Protein AF-A0A5N6PH35-F1 (afdb_monomer_lite)

Sequence (327 aa):
MITGDPKPGRALLGCGNAVRGTIECMFQWVRYYEDGTSEYIEGATNPEYVVTADDVDKYIALECIPMNNQGRQGKVVRVFANDQRKITVASNKNYFKFQDLINDDYQQPPPISDADDSYDLEDGLRIEGLMITGDPKPGRALLGCGYAARGTSTCMFQWVRHYEDDTSAYIEGATNREYIVTADDVDKIIALECVPVDNKGRQGEIMRIFANEQKKITCDPEMQQEIDNYMLAGQKSFSASLLMGTSNEPIIFYLGQYKYQILINSGKKLYIFEKYSSDLLIKIPQGLTTKIVLTRPRGSSLAVDFHDVRHWMKKGRQKHETTCASM

Radius of gyration: 21.74 Å; chains: 1; bounding box: 47×47×71 Å

Structure (mmCIF, N/CA/C/O backbone):
data_AF-A0A5N6PH35-F1
#
_entry.id   AF-A0A5N6PH35-F1
#
loop_
_atom_site.group_PDB
_atom_site.id
_atom_site.type_symbol
_atom_site.label_atom_id
_atom_site.label_alt_id
_atom_site.label_comp_id
_atom_site.label_asym_id
_atom_site.label_entity_id
_atom_site.label_seq_id
_atom_site.pdbx_PDB_ins_code
_atom_site.Cartn_x
_atom_site.Cartn_y
_atom_site.Cartn_z
_atom_site.occupancy
_atom_site.B_iso_or_equiv
_atom_site.auth_seq_id
_atom_site.auth_comp_id
_atom_site.auth_asym_id
_atom_site.auth_atom_id
_atom_site.pdbx_PDB_model_num
ATOM 1 N N . MET A 1 1 ? 22.470 8.995 3.594 1.00 80.00 1 MET A N 1
ATOM 2 C CA . MET A 1 1 ? 22.540 9.911 2.439 1.00 80.00 1 MET A CA 1
ATOM 3 C C . MET A 1 1 ? 21.613 9.365 1.366 1.00 80.00 1 MET A C 1
ATOM 5 O O . MET A 1 1 ? 21.328 8.175 1.401 1.00 80.00 1 MET A O 1
ATOM 9 N N . ILE A 1 2 ? 21.104 10.209 0.474 1.00 86.88 2 ILE A N 1
ATOM 10 C CA . ILE A 1 2 ? 20.392 9.756 -0.724 1.00 86.88 2 ILE A CA 1
ATOM 11 C C . ILE A 1 2 ? 21.307 10.014 -1.917 1.00 86.88 2 ILE A C 1
ATOM 13 O O . ILE A 1 2 ? 21.910 11.079 -2.012 1.00 86.88 2 ILE A O 1
ATOM 17 N N . THR A 1 3 ? 21.428 9.024 -2.790 1.00 81.69 3 THR A N 1
ATOM 18 C CA . THR A 1 3 ? 22.209 9.073 -4.032 1.00 81.69 3 THR A CA 1
ATOM 19 C C . THR A 1 3 ? 21.299 8.759 -5.214 1.00 81.69 3 THR A C 1
ATOM 21 O O . THR A 1 3 ? 20.276 8.116 -5.021 1.00 81.69 3 THR A O 1
ATOM 24 N N . GLY A 1 4 ? 21.646 9.203 -6.419 1.00 79.50 4 GLY A N 1
ATOM 25 C CA . GLY A 1 4 ? 20.827 9.001 -7.620 1.00 79.50 4 GLY A CA 1
ATOM 26 C C . GLY A 1 4 ? 20.517 10.312 -8.337 1.00 79.50 4 GLY A C 1
ATOM 27 O O . GLY A 1 4 ? 20.838 11.390 -7.837 1.00 79.50 4 GLY A O 1
ATOM 28 N N . ASP A 1 5 ? 19.927 10.212 -9.526 1.00 78.31 5 ASP A N 1
ATOM 29 C CA . ASP A 1 5 ? 19.498 11.374 -10.314 1.00 78.31 5 ASP A CA 1
ATOM 30 C C . ASP A 1 5 ? 18.082 11.769 -9.855 1.00 78.31 5 ASP A C 1
ATOM 32 O O . ASP A 1 5 ? 17.161 10.978 -10.037 1.00 78.31 5 ASP A O 1
ATOM 36 N N . PRO A 1 6 ? 17.870 12.941 -9.227 1.00 84.31 6 PRO A N 1
ATOM 37 C CA . PRO A 1 6 ? 16.580 13.332 -8.660 1.00 84.31 6 PRO A CA 1
ATOM 38 C C . PRO A 1 6 ? 15.630 13.868 -9.735 1.00 84.31 6 PRO A C 1
ATOM 40 O O . PRO A 1 6 ? 15.207 15.024 -9.711 1.00 84.31 6 PRO A O 1
ATOM 43 N N . LYS A 1 7 ? 15.313 13.012 -10.704 1.00 77.19 7 LYS A N 1
ATOM 44 C CA . LYS A 1 7 ? 14.406 13.290 -11.817 1.00 77.19 7 LYS A CA 1
ATOM 45 C C . LYS A 1 7 ? 13.381 12.170 -11.932 1.00 77.19 7 LYS A C 1
ATOM 47 O O . LYS A 1 7 ? 13.743 11.032 -11.640 1.00 77.19 7 LYS A O 1
ATOM 52 N N . PRO A 1 8 ? 12.153 12.455 -12.401 1.00 72.44 8 PRO A N 1
ATOM 53 C CA . PRO A 1 8 ? 11.170 11.416 -12.695 1.00 72.44 8 PRO A CA 1
ATOM 54 C C . PRO A 1 8 ? 11.778 10.271 -13.519 1.00 72.44 8 PRO A C 1
ATOM 56 O O . PRO A 1 8 ? 12.669 10.507 -14.327 1.00 72.44 8 PRO A O 1
ATOM 59 N N . GLY A 1 9 ? 11.353 9.032 -13.284 1.00 58.94 9 GLY A N 1
ATOM 60 C CA . GLY A 1 9 ? 11.857 7.823 -13.942 1.00 58.94 9 GLY A CA 1
ATOM 61 C C . GLY A 1 9 ? 13.263 7.376 -13.520 1.00 58.94 9 GLY A C 1
ATOM 62 O O . GLY A 1 9 ? 13.762 6.376 -14.033 1.00 58.94 9 GLY A O 1
ATOM 63 N N . ARG A 1 10 ? 13.932 8.087 -12.606 1.00 70.88 10 ARG A N 1
ATOM 64 C CA . ARG A 1 10 ? 15.252 7.709 -12.090 1.00 70.88 10 ARG A CA 1
ATOM 65 C C . ARG A 1 10 ? 15.157 7.188 -10.665 1.00 70.88 10 ARG A C 1
ATOM 67 O O . ARG A 1 10 ? 14.379 7.687 -9.854 1.00 70.88 10 ARG A O 1
ATOM 74 N N . ALA A 1 11 ? 15.984 6.190 -10.372 1.00 76.56 11 ALA A N 1
ATOM 75 C CA . ALA A 1 11 ? 16.102 5.628 -9.042 1.00 76.56 11 ALA A CA 1
ATOM 76 C C . ALA A 1 11 ? 16.926 6.544 -8.127 1.00 76.56 11 ALA A C 1
ATOM 78 O O . ALA A 1 11 ? 18.030 6.987 -8.463 1.00 76.56 11 ALA A O 1
ATOM 79 N N . LEU A 1 12 ? 16.379 6.787 -6.946 1.00 83.00 12 LEU A N 1
ATOM 80 C CA . LEU A 1 12 ? 17.064 7.302 -5.780 1.00 83.00 12 LEU A CA 1
ATOM 81 C C . LEU A 1 12 ? 17.334 6.143 -4.830 1.00 83.00 12 LEU A C 1
ATOM 83 O O . LEU A 1 12 ? 16.452 5.343 -4.541 1.00 83.00 12 LEU A O 1
ATOM 87 N N . LEU A 1 13 ? 18.548 6.090 -4.301 1.00 82.12 13 LEU A N 1
ATOM 88 C CA . LEU A 1 13 ? 18.986 5.090 -3.347 1.00 82.12 13 LEU A CA 1
ATOM 89 C C . LEU A 1 13 ? 19.353 5.756 -2.023 1.00 82.12 13 LEU A C 1
ATOM 91 O O . LEU A 1 13 ? 20.296 6.548 -1.934 1.00 82.12 13 LEU A O 1
ATOM 95 N N . GLY A 1 14 ? 18.621 5.391 -0.981 1.00 79.75 14 GLY A N 1
ATOM 96 C CA . GLY A 1 14 ? 18.956 5.625 0.408 1.00 79.75 14 GLY A CA 1
ATOM 97 C C . GLY A 1 14 ? 20.091 4.719 0.855 1.00 79.75 14 GLY A C 1
ATOM 98 O O . GLY A 1 14 ? 19.924 3.511 0.995 1.00 79.75 14 GLY A O 1
ATOM 99 N N . CYS A 1 15 ? 21.247 5.308 1.136 1.00 66.44 15 CYS A N 1
ATOM 100 C CA . CYS A 1 15 ? 22.430 4.597 1.603 1.00 66.44 15 CYS A CA 1
ATOM 101 C C . CYS A 1 15 ? 22.854 5.087 2.997 1.00 66.44 15 CYS A C 1
ATOM 103 O O . CYS A 1 15 ? 22.800 6.280 3.326 1.00 66.44 15 CYS A O 1
ATOM 105 N N . GLY A 1 16 ? 23.274 4.161 3.858 1.00 64.44 16 GLY A N 1
ATOM 106 C CA . GLY A 1 16 ? 23.705 4.469 5.219 1.00 64.44 16 GLY A CA 1
ATOM 107 C C . GLY A 1 16 ? 24.368 3.279 5.902 1.00 64.44 16 GLY A C 1
ATOM 108 O O . GLY A 1 16 ? 24.068 2.132 5.590 1.00 64.44 16 GLY A O 1
ATOM 109 N N . ASN A 1 17 ? 25.270 3.566 6.840 1.00 61.12 17 ASN A N 1
ATOM 110 C CA . ASN A 1 17 ? 25.962 2.544 7.620 1.00 61.12 17 ASN A CA 1
ATOM 111 C C . ASN A 1 17 ? 25.234 2.307 8.944 1.00 61.12 17 ASN A C 1
ATOM 113 O O . ASN A 1 17 ? 24.884 3.260 9.647 1.00 61.12 17 ASN A O 1
ATOM 117 N N . ALA A 1 18 ? 25.052 1.037 9.304 1.00 57.31 18 ALA A N 1
ATOM 118 C CA . ALA A 1 18 ? 24.544 0.662 10.613 1.00 57.31 18 ALA A CA 1
ATOM 119 C C . ALA A 1 18 ? 25.506 1.146 11.710 1.00 57.31 18 ALA A C 1
ATOM 121 O O . ALA A 1 18 ? 26.709 0.890 11.672 1.00 57.31 18 ALA A O 1
ATOM 122 N N . VAL A 1 19 ? 24.972 1.849 12.705 1.00 60.81 19 VAL A N 1
ATOM 123 C CA . VAL A 1 19 ? 25.731 2.358 13.853 1.00 60.81 19 VAL A CA 1
ATOM 124 C C . VAL A 1 19 ? 25.038 1.966 15.155 1.00 60.81 19 VAL A C 1
ATOM 126 O O . VAL A 1 19 ? 23.817 1.821 15.203 1.00 60.81 19 VAL A O 1
ATOM 129 N N . ARG A 1 20 ? 25.821 1.800 16.232 1.00 60.38 20 ARG A N 1
ATOM 130 C CA . ARG A 1 20 ? 25.331 1.602 17.614 1.00 60.38 20 ARG A CA 1
ATOM 131 C C . ARG A 1 20 ? 24.363 0.418 17.803 1.00 60.38 20 ARG A C 1
ATOM 133 O O . ARG A 1 20 ? 23.364 0.543 18.502 1.00 60.38 20 ARG A O 1
ATOM 140 N N . GLY A 1 21 ? 24.661 -0.733 17.196 1.00 51.88 21 GLY A N 1
ATOM 141 C CA . GLY A 1 21 ? 23.857 -1.953 17.367 1.00 51.88 21 GLY A CA 1
ATOM 142 C C . GLY A 1 21 ? 22.554 -1.983 16.561 1.00 51.88 21 GLY A C 1
ATOM 143 O O . GLY A 1 21 ? 21.695 -2.821 16.830 1.00 51.88 21 GLY A O 1
ATOM 144 N N . THR A 1 22 ? 22.408 -1.085 15.581 1.00 54.22 22 THR A N 1
ATOM 145 C CA . THR A 1 22 ? 21.373 -1.190 14.544 1.00 54.22 22 THR A CA 1
ATOM 146 C C . THR A 1 22 ? 21.636 -2.446 13.719 1.00 54.22 22 THR A C 1
ATOM 148 O O . THR A 1 22 ? 22.739 -2.604 13.200 1.00 54.22 22 THR A O 1
ATOM 151 N N . ILE A 1 23 ? 20.649 -3.333 13.608 1.00 52.28 23 ILE A N 1
ATOM 152 C CA . ILE A 1 23 ? 20.745 -4.550 12.784 1.00 52.28 23 ILE A CA 1
ATOM 153 C C . ILE A 1 23 ? 19.905 -4.456 11.510 1.00 52.28 23 ILE A C 1
ATOM 155 O O . ILE A 1 23 ? 20.151 -5.189 10.559 1.00 52.28 23 ILE A O 1
ATOM 159 N N . GLU A 1 24 ? 18.929 -3.549 11.490 1.00 60.75 24 GLU A N 1
ATOM 160 C CA . GLU A 1 24 ? 17.989 -3.376 10.392 1.00 60.75 24 GLU A CA 1
ATOM 161 C C . GLU A 1 24 ? 17.460 -1.938 10.372 1.00 60.75 24 GLU A C 1
ATOM 163 O O . GLU A 1 24 ? 17.375 -1.287 11.415 1.00 60.75 24 GLU A O 1
ATOM 168 N N . CYS A 1 25 ? 17.100 -1.446 9.188 1.00 61.19 25 CYS A N 1
ATOM 169 C CA . CYS A 1 25 ? 16.448 -0.157 9.000 1.00 61.19 25 CYS A CA 1
ATOM 170 C C . CYS A 1 25 ? 15.163 -0.353 8.198 1.00 61.19 25 CYS A C 1
ATOM 172 O O . CYS A 1 25 ? 15.183 -1.012 7.158 1.00 61.19 25 CYS A O 1
ATOM 174 N N . MET A 1 26 ? 14.069 0.246 8.665 1.00 64.88 26 MET A N 1
ATOM 175 C CA . MET A 1 26 ? 12.873 0.437 7.844 1.00 64.88 26 MET A CA 1
ATOM 176 C C . MET A 1 26 ? 13.017 1.731 7.057 1.00 64.88 26 MET A C 1
ATOM 178 O O . MET A 1 26 ? 13.525 2.718 7.595 1.00 64.88 26 MET A O 1
ATOM 182 N N . PHE A 1 27 ? 12.552 1.724 5.816 1.00 75.56 27 PHE A N 1
ATOM 183 C CA . PHE A 1 27 ? 12.592 2.871 4.925 1.00 75.56 27 PHE A CA 1
ATOM 184 C C . PHE A 1 27 ? 11.172 3.253 4.535 1.00 75.56 27 PHE A C 1
ATOM 186 O O . PHE A 1 27 ? 10.318 2.386 4.382 1.00 75.56 27 PHE A O 1
ATOM 193 N N . GLN A 1 28 ? 10.926 4.548 4.391 1.00 83.88 28 GLN A N 1
ATOM 194 C CA . GLN A 1 28 ? 9.683 5.076 3.853 1.00 83.88 28 GLN A CA 1
ATOM 195 C C . GLN A 1 28 ? 9.974 6.385 3.121 1.00 83.88 28 GLN A C 1
ATOM 197 O O . GLN A 1 28 ? 10.549 7.310 3.702 1.00 83.88 28 GLN A O 1
ATOM 202 N N . TRP A 1 29 ? 9.560 6.480 1.860 1.00 84.44 29 TRP A N 1
ATOM 203 C CA . TRP A 1 29 ? 9.671 7.711 1.082 1.00 84.44 29 TRP A CA 1
ATOM 204 C C . TRP A 1 29 ? 8.467 8.624 1.310 1.00 84.44 29 TRP A C 1
ATOM 206 O O . TRP A 1 29 ? 7.333 8.173 1.488 1.00 84.44 29 TRP A O 1
ATOM 216 N N . VAL A 1 30 ? 8.722 9.927 1.364 1.00 84.75 30 VAL A N 1
ATOM 217 C CA . VAL A 1 30 ? 7.750 10.938 1.785 1.00 84.75 30 VAL A CA 1
ATOM 218 C C . VAL A 1 30 ? 7.833 12.144 0.860 1.00 84.75 30 VAL A C 1
ATOM 220 O O . VAL A 1 30 ? 8.925 12.660 0.600 1.00 84.75 30 VAL A O 1
ATOM 223 N N . ARG A 1 31 ? 6.671 12.621 0.417 1.00 90.69 31 ARG A N 1
ATOM 224 C CA . ARG A 1 31 ? 6.503 13.908 -0.256 1.00 90.69 31 ARG A CA 1
ATOM 225 C C . ARG A 1 31 ? 6.282 14.997 0.771 1.00 90.69 31 ARG A C 1
ATOM 227 O O . ARG A 1 31 ? 5.476 14.842 1.683 1.00 90.69 31 ARG A O 1
ATOM 234 N N . TYR A 1 32 ? 6.958 16.115 0.584 1.00 86.19 32 TYR A N 1
ATOM 235 C CA . TYR A 1 32 ? 6.729 17.339 1.332 1.00 86.19 32 TYR A CA 1
ATOM 236 C C . TYR A 1 32 ? 6.268 18.433 0.380 1.00 86.19 32 TYR A C 1
ATOM 238 O O . TYR A 1 32 ? 6.836 18.625 -0.702 1.00 86.19 32 TYR A O 1
ATOM 246 N N . TYR A 1 33 ? 5.242 19.145 0.824 1.00 86.12 33 TYR A N 1
ATOM 247 C CA . TYR A 1 33 ? 4.607 20.241 0.114 1.00 86.12 33 TYR A CA 1
ATOM 248 C C . TYR A 1 33 ? 5.143 21.583 0.630 1.00 86.12 33 TYR A C 1
ATOM 250 O O . TYR A 1 33 ? 5.717 21.669 1.719 1.00 86.12 33 TYR A O 1
ATOM 258 N N . GLU A 1 34 ? 4.976 22.651 -0.153 1.00 83.00 34 GLU A N 1
ATOM 259 C CA . GLU A 1 34 ? 5.432 23.994 0.247 1.00 83.00 34 GLU A CA 1
ATOM 260 C C . GLU A 1 34 ? 4.722 24.535 1.490 1.00 83.00 34 GLU A C 1
ATOM 262 O O . GLU A 1 34 ? 5.306 25.321 2.232 1.00 83.00 34 GLU A O 1
ATOM 267 N N . ASP A 1 35 ? 3.489 24.098 1.742 1.00 82.38 35 ASP A N 1
ATOM 268 C CA . ASP A 1 35 ? 2.706 24.482 2.920 1.00 82.38 35 ASP A CA 1
ATOM 269 C C . ASP A 1 35 ? 3.181 23.798 4.220 1.00 82.38 35 ASP A C 1
ATOM 271 O O . ASP A 1 35 ? 2.626 24.037 5.294 1.00 82.38 35 ASP A O 1
ATOM 275 N N . GLY A 1 36 ? 4.221 22.961 4.138 1.00 77.00 36 GLY A N 1
ATOM 276 C CA . GLY A 1 36 ? 4.794 22.224 5.260 1.00 77.00 36 GLY A CA 1
ATOM 277 C C . GLY A 1 36 ? 4.071 20.916 5.585 1.00 77.00 36 GLY A C 1
ATOM 278 O O . GLY A 1 36 ? 4.493 20.215 6.509 1.00 77.00 36 GLY A O 1
ATOM 279 N N . THR A 1 37 ? 3.019 20.561 4.844 1.00 79.12 37 THR A N 1
ATOM 280 C CA . THR A 1 37 ? 2.387 19.245 4.953 1.00 79.12 37 THR A CA 1
ATOM 281 C C . THR A 1 37 ? 3.247 18.164 4.298 1.00 79.12 37 THR A C 1
ATOM 283 O O . THR A 1 37 ? 4.160 18.433 3.508 1.00 79.12 37 THR A O 1
ATOM 286 N N . SER A 1 38 ? 2.983 16.911 4.663 1.00 81.94 38 SER A N 1
ATOM 287 C CA . SER A 1 38 ? 3.702 15.758 4.134 1.00 81.94 38 SER A CA 1
ATOM 288 C C . SER A 1 38 ? 2.767 14.597 3.856 1.00 81.94 38 SER A C 1
ATOM 290 O O . SER A 1 38 ? 1.818 14.368 4.607 1.00 81.94 38 SER A O 1
ATOM 292 N N . GLU A 1 39 ? 3.095 13.816 2.838 1.00 81.25 39 GLU A N 1
ATOM 293 C CA . GLU A 1 39 ? 2.384 12.603 2.472 1.00 81.25 39 GLU A CA 1
ATOM 294 C C . GLU A 1 39 ? 3.353 11.434 2.317 1.00 81.25 39 GLU A C 1
ATOM 296 O O . GLU A 1 39 ? 4.364 11.522 1.617 1.00 81.25 39 GLU A O 1
ATOM 301 N N . TYR A 1 40 ? 3.035 10.328 2.986 1.00 78.94 40 TYR A N 1
ATOM 302 C CA . TYR A 1 40 ? 3.727 9.064 2.782 1.00 78.94 40 TYR A CA 1
ATOM 303 C C . TYR A 1 40 ? 3.382 8.521 1.402 1.00 78.94 40 TYR A C 1
ATOM 305 O O . TYR A 1 40 ? 2.205 8.369 1.081 1.00 78.94 40 TYR A O 1
ATOM 313 N N . ILE A 1 41 ? 4.411 8.229 0.612 1.00 77.00 41 ILE A N 1
ATOM 314 C CA . ILE A 1 41 ? 4.237 7.615 -0.698 1.00 77.00 41 ILE A CA 1
ATOM 315 C C . ILE A 1 41 ? 3.889 6.146 -0.448 1.00 77.00 41 ILE A C 1
ATOM 317 O O . ILE A 1 41 ? 4.698 5.403 0.119 1.00 77.00 41 ILE A O 1
ATOM 321 N N . GLU A 1 42 ? 2.667 5.744 -0.799 1.00 62.72 42 GLU A N 1
ATOM 322 C CA . GLU A 1 42 ? 2.235 4.343 -0.728 1.00 62.72 42 GLU A CA 1
ATOM 323 C C . GLU A 1 42 ? 3.243 3.472 -1.505 1.00 62.72 42 GLU A C 1
ATOM 325 O O . GLU A 1 42 ? 3.920 3.960 -2.400 1.00 62.72 42 GLU A O 1
ATOM 330 N N . GLY A 1 43 ? 3.487 2.222 -1.119 1.00 62.03 43 GLY A N 1
ATOM 331 C CA . GLY A 1 43 ? 4.421 1.375 -1.884 1.00 62.03 43 GLY A CA 1
ATOM 332 C C . GLY A 1 43 ? 5.934 1.598 -1.665 1.00 62.03 43 GLY A C 1
ATOM 333 O O . GLY A 1 43 ? 6.727 0.662 -1.811 1.00 62.03 43 GLY A O 1
ATOM 334 N N . ALA A 1 44 ? 6.353 2.800 -1.268 1.00 74.94 44 ALA A N 1
ATOM 335 C CA . ALA A 1 44 ? 7.753 3.209 -1.311 1.00 74.94 44 ALA A CA 1
ATOM 336 C C . ALA A 1 44 ? 8.510 2.948 0.007 1.00 74.94 44 ALA A C 1
ATOM 338 O O . ALA A 1 44 ? 8.894 3.876 0.724 1.00 74.94 44 ALA A O 1
ATOM 339 N N . THR A 1 45 ? 8.748 1.673 0.323 1.00 69.56 45 THR A N 1
ATOM 340 C CA . THR A 1 45 ? 9.357 1.226 1.601 1.00 69.56 45 THR A CA 1
ATOM 341 C C . THR A 1 45 ? 10.739 0.586 1.479 1.00 69.56 45 THR A C 1
ATOM 343 O O . THR A 1 45 ? 11.315 0.081 2.448 1.00 69.56 45 THR A O 1
ATOM 346 N N . ASN A 1 46 ? 11.306 0.611 0.279 1.00 69.00 46 ASN A N 1
ATOM 347 C CA . ASN A 1 46 ? 12.638 0.099 0.000 1.00 69.00 46 ASN A CA 1
ATOM 348 C C . ASN A 1 46 ? 13.671 1.242 0.095 1.00 69.00 46 ASN A C 1
ATOM 350 O O . ASN A 1 46 ? 13.318 2.407 -0.123 1.00 69.00 46 ASN A O 1
ATOM 354 N N . PRO A 1 47 ? 14.951 0.963 0.417 1.00 71.94 47 PRO A N 1
ATOM 355 C CA . PRO A 1 47 ? 16.006 1.963 0.264 1.00 71.94 47 PRO A CA 1
ATOM 356 C C . PRO A 1 47 ? 16.067 2.547 -1.153 1.00 71.94 47 PRO A C 1
ATOM 358 O O . PRO A 1 47 ? 16.513 3.678 -1.296 1.00 71.94 47 PRO A O 1
ATOM 361 N N . GLU A 1 48 ? 15.617 1.826 -2.180 1.00 76.25 48 GLU A N 1
ATOM 362 C CA . GLU A 1 48 ? 15.475 2.343 -3.541 1.00 76.25 48 GLU A CA 1
ATOM 363 C C . GLU A 1 48 ? 14.054 2.861 -3.826 1.00 76.25 48 GLU A C 1
ATOM 365 O O . GLU A 1 48 ? 13.065 2.219 -3.474 1.00 76.25 48 GLU A O 1
ATOM 370 N N . TYR A 1 49 ? 13.953 4.009 -4.495 1.00 79.12 49 TYR A N 1
ATOM 371 C CA . TYR A 1 49 ? 12.699 4.600 -4.958 1.00 79.12 49 TYR A CA 1
ATOM 372 C C . TYR A 1 49 ? 12.866 5.243 -6.321 1.00 79.12 49 TYR A C 1
ATOM 374 O O . TYR A 1 49 ? 13.764 6.056 -6.525 1.00 79.12 49 TYR A O 1
ATOM 382 N N . VAL A 1 50 ? 11.974 4.916 -7.248 1.00 76.56 50 VAL A N 1
ATOM 383 C CA . VAL A 1 50 ? 11.927 5.570 -8.554 1.00 76.56 50 VAL A CA 1
ATOM 384 C C . VAL A 1 50 ? 11.065 6.819 -8.438 1.00 76.56 50 VAL A C 1
ATOM 386 O O . VAL A 1 50 ? 9.882 6.726 -8.124 1.00 76.56 50 VAL A O 1
ATOM 389 N N . VAL A 1 51 ? 11.656 7.984 -8.706 1.00 78.12 51 VAL A N 1
ATOM 390 C CA . VAL A 1 51 ? 10.928 9.258 -8.700 1.00 78.12 51 VAL A CA 1
ATOM 391 C C . VAL A 1 51 ? 9.816 9.200 -9.745 1.00 78.12 51 VAL A C 1
ATOM 393 O O . VAL A 1 51 ? 10.041 8.837 -10.897 1.00 78.12 51 VAL A O 1
ATOM 396 N N . THR A 1 52 ? 8.611 9.577 -9.357 1.00 74.81 52 THR A N 1
ATOM 397 C CA . THR A 1 52 ? 7.413 9.579 -10.196 1.00 74.81 52 THR A CA 1
ATOM 398 C C . THR A 1 52 ? 7.118 10.985 -10.710 1.00 74.81 52 THR A C 1
ATOM 400 O O . THR A 1 52 ? 7.624 11.982 -10.195 1.00 74.81 52 THR A O 1
ATOM 403 N N . ALA A 1 53 ? 6.270 11.106 -11.729 1.00 70.38 53 ALA A N 1
ATOM 404 C CA . ALA A 1 53 ? 5.810 12.425 -12.165 1.00 70.38 53 ALA A CA 1
ATOM 405 C C . ALA A 1 53 ? 4.912 13.110 -11.117 1.00 70.38 53 ALA A C 1
ATOM 407 O O . ALA A 1 53 ? 4.863 14.337 -11.069 1.00 70.38 53 ALA A O 1
ATOM 408 N N . ASP A 1 54 ? 4.290 12.346 -10.215 1.00 79.12 54 ASP A N 1
ATOM 409 C CA . ASP A 1 54 ? 3.561 12.912 -9.078 1.00 79.12 54 ASP A CA 1
ATOM 410 C C . ASP A 1 54 ? 4.505 13.510 -8.023 1.00 79.12 54 ASP A C 1
ATOM 412 O O . ASP A 1 54 ? 4.047 14.217 -7.132 1.00 79.12 54 ASP A O 1
ATOM 416 N N . ASP A 1 55 ? 5.823 13.322 -8.139 1.00 86.69 55 ASP A N 1
ATOM 417 C CA . ASP A 1 55 ? 6.823 13.967 -7.279 1.00 86.69 55 ASP A CA 1
ATOM 418 C C . ASP A 1 55 ? 7.260 15.346 -7.782 1.00 86.69 55 ASP A C 1
ATOM 420 O O . ASP A 1 55 ? 7.949 16.072 -7.062 1.00 86.69 55 ASP A O 1
ATOM 424 N N . VAL A 1 56 ? 6.867 15.729 -9.002 1.00 85.31 56 VAL A N 1
ATOM 425 C CA . VAL A 1 56 ? 7.207 17.039 -9.569 1.00 85.31 56 VAL A CA 1
ATOM 426 C C . VAL A 1 56 ? 6.650 18.151 -8.679 1.00 85.31 56 VAL A C 1
ATOM 428 O O . VAL A 1 56 ? 5.550 18.049 -8.123 1.00 85.31 56 VAL A O 1
ATOM 431 N N . ASP A 1 57 ? 7.466 19.192 -8.507 1.00 86.25 57 ASP A N 1
ATOM 432 C CA . ASP A 1 57 ? 7.236 20.338 -7.623 1.00 86.25 57 ASP A CA 1
ATOM 433 C C . ASP A 1 57 ? 7.157 20.016 -6.122 1.00 86.25 57 ASP A C 1
ATOM 435 O O . ASP A 1 57 ? 6.856 20.900 -5.313 1.00 86.25 57 ASP A O 1
ATOM 439 N N . LYS A 1 58 ? 7.503 18.787 -5.723 1.00 90.50 58 LYS A N 1
ATOM 440 C CA . LYS A 1 58 ? 7.543 18.349 -4.323 1.00 90.50 58 LYS A CA 1
ATOM 441 C C . LYS A 1 58 ? 8.976 18.126 -3.865 1.00 90.50 58 LYS A C 1
ATOM 443 O O . LYS A 1 58 ? 9.880 17.862 -4.662 1.00 90.50 58 LYS A O 1
ATOM 448 N N . TYR A 1 59 ? 9.188 18.229 -2.558 1.00 92.94 59 TYR A N 1
ATOM 449 C CA . TYR A 1 59 ? 10.431 17.781 -1.938 1.00 92.94 59 TYR A CA 1
ATOM 450 C C . TYR A 1 59 ? 10.284 16.308 -1.577 1.00 92.94 59 TYR A C 1
ATOM 452 O O . TYR A 1 59 ? 9.288 15.913 -0.973 1.00 92.94 59 TYR A O 1
ATOM 460 N N . ILE A 1 60 ? 11.287 15.506 -1.916 1.00 94.25 60 ILE A N 1
ATOM 461 C CA . ILE A 1 60 ? 11.294 14.076 -1.615 1.00 94.25 60 ILE A CA 1
ATOM 462 C C . ILE A 1 60 ? 12.270 13.808 -0.479 1.00 94.25 60 ILE A C 1
ATOM 464 O O . ILE A 1 60 ? 13.401 14.299 -0.486 1.00 94.25 60 ILE A O 1
ATOM 468 N N . ALA A 1 61 ? 11.834 13.034 0.509 1.00 92.00 61 ALA A N 1
ATOM 469 C CA . ALA A 1 61 ? 12.668 12.602 1.618 1.00 92.00 61 ALA A CA 1
ATOM 470 C C . ALA A 1 61 ? 12.520 11.106 1.873 1.00 92.00 61 ALA A C 1
ATOM 472 O O . ALA A 1 61 ? 11.465 10.524 1.644 1.00 92.00 61 ALA A O 1
ATOM 473 N N . LEU A 1 62 ? 13.577 10.516 2.415 1.00 88.50 62 LEU A N 1
ATOM 474 C CA . LEU A 1 62 ? 13.579 9.176 2.970 1.00 88.50 62 LEU A CA 1
ATOM 475 C C . LEU A 1 62 ? 13.579 9.267 4.493 1.00 88.50 62 LEU A C 1
ATOM 477 O O . LEU A 1 62 ? 14.475 9.877 5.089 1.00 88.50 62 LEU A O 1
ATOM 481 N N . GLU A 1 63 ? 12.595 8.641 5.124 1.00 85.00 63 GLU A N 1
ATOM 482 C CA . GLU A 1 63 ? 12.574 8.387 6.559 1.00 85.00 63 GLU A CA 1
ATOM 483 C C . GLU A 1 63 ? 13.115 6.985 6.833 1.00 85.00 63 GLU A C 1
ATOM 485 O O . GLU A 1 63 ? 12.618 5.989 6.314 1.00 85.00 63 GLU A O 1
ATOM 490 N N . CYS A 1 64 ? 14.170 6.921 7.640 1.00 75.81 64 CYS A N 1
ATOM 491 C CA . CYS A 1 64 ? 14.845 5.700 8.044 1.00 75.81 64 CYS A CA 1
ATOM 492 C C . CYS A 1 64 ? 14.659 5.485 9.547 1.00 75.81 64 CYS A C 1
ATOM 494 O O . CYS A 1 64 ? 15.001 6.354 10.357 1.00 75.81 64 CYS A O 1
ATOM 496 N N . ILE A 1 65 ? 14.123 4.327 9.929 1.00 71.75 65 ILE A N 1
ATOM 497 C CA . ILE A 1 65 ? 13.885 3.958 11.326 1.00 71.75 65 ILE A CA 1
ATOM 498 C C . ILE A 1 65 ? 14.818 2.794 11.681 1.00 71.75 65 ILE A C 1
ATOM 500 O O . ILE A 1 65 ? 14.554 1.661 11.268 1.00 71.75 65 ILE A O 1
ATOM 504 N N . PRO A 1 66 ? 15.914 3.044 12.422 1.00 67.25 66 PRO A N 1
ATOM 505 C CA . PRO A 1 66 ? 16.840 1.989 12.814 1.00 67.25 66 PRO A CA 1
ATOM 506 C C . PRO A 1 66 ? 16.223 1.102 13.899 1.00 67.25 66 PRO A C 1
ATOM 508 O O . PRO A 1 66 ? 15.585 1.599 14.828 1.00 67.25 66 PRO A O 1
ATOM 511 N N . MET A 1 67 ? 16.455 -0.205 13.817 1.00 59.88 67 MET A N 1
ATOM 512 C CA . MET A 1 67 ? 16.001 -1.203 14.784 1.00 59.88 67 MET A CA 1
ATOM 513 C C . MET A 1 67 ? 17.183 -1.981 15.359 1.00 59.88 67 MET A C 1
ATOM 515 O O . MET A 1 67 ? 18.134 -2.329 14.653 1.00 59.88 67 MET A O 1
ATOM 519 N N . ASN A 1 68 ? 17.125 -2.260 16.661 1.00 60.94 68 ASN A N 1
ATOM 520 C CA . ASN A 1 68 ? 18.085 -3.143 17.320 1.00 60.94 68 ASN A CA 1
ATOM 521 C C . ASN A 1 68 ? 17.614 -4.610 17.308 1.00 60.94 68 ASN A C 1
ATOM 523 O O . ASN A 1 68 ? 16.490 -4.924 16.926 1.00 60.94 68 ASN A O 1
ATOM 527 N N . ASN A 1 69 ? 18.467 -5.517 17.786 1.00 57.16 69 ASN A N 1
ATOM 528 C CA . ASN A 1 69 ? 18.186 -6.958 17.870 1.00 57.16 69 ASN A CA 1
ATOM 529 C C . ASN A 1 69 ? 17.046 -7.365 18.820 1.00 57.16 69 ASN A C 1
ATOM 531 O O . ASN A 1 69 ? 16.704 -8.540 18.892 1.00 57.16 69 ASN A O 1
ATOM 535 N N . GLN A 1 70 ? 16.462 -6.412 19.542 1.00 58.72 70 GLN A N 1
ATOM 536 C CA . GLN A 1 70 ? 15.293 -6.603 20.397 1.00 58.72 70 GLN A CA 1
ATOM 537 C C . GLN A 1 70 ? 14.034 -5.957 19.794 1.00 58.72 70 GLN A C 1
ATOM 539 O O . GLN A 1 70 ? 13.031 -5.824 20.491 1.00 58.72 70 GLN A O 1
ATOM 544 N N . GLY A 1 71 ? 14.089 -5.503 18.534 1.00 51.50 71 GLY A N 1
ATOM 545 C CA . GLY A 1 71 ? 12.976 -4.844 17.849 1.00 51.50 71 GLY A CA 1
ATOM 546 C C . GLY A 1 71 ? 12.663 -3.435 18.365 1.00 51.50 71 GLY A C 1
ATOM 547 O O . GLY A 1 71 ? 11.603 -2.893 18.064 1.00 51.50 71 GLY A O 1
ATOM 548 N N . ARG A 1 72 ? 13.553 -2.814 19.154 1.00 55.97 72 ARG A N 1
ATOM 549 C CA . ARG A 1 72 ? 13.355 -1.434 19.620 1.00 55.97 72 ARG A CA 1
ATOM 550 C C . ARG A 1 72 ? 13.742 -0.454 18.521 1.00 55.97 72 ARG A C 1
ATOM 552 O O . ARG A 1 72 ? 14.860 -0.511 18.005 1.00 55.97 72 ARG A O 1
ATOM 559 N N . GLN A 1 73 ? 12.830 0.467 18.225 1.00 62.38 73 GLN A N 1
ATOM 560 C CA . GLN A 1 73 ? 13.050 1.553 17.277 1.00 62.38 73 GLN A CA 1
ATOM 561 C C . GLN A 1 73 ? 13.956 2.624 17.891 1.00 62.38 73 GLN A C 1
ATOM 563 O O . GLN A 1 73 ? 13.753 3.073 19.021 1.00 62.38 73 GLN A O 1
ATOM 568 N N . GLY A 1 74 ? 14.967 3.034 17.135 1.00 62.03 74 GLY A N 1
ATOM 569 C CA . GLY A 1 74 ? 15.750 4.225 17.415 1.00 62.03 74 GLY A CA 1
ATOM 570 C C . GLY A 1 74 ? 15.066 5.487 16.891 1.00 62.03 74 GLY A C 1
ATOM 571 O O . GLY A 1 74 ? 13.949 5.471 16.377 1.00 62.03 74 GLY A O 1
ATOM 572 N N . LYS A 1 75 ? 15.763 6.617 17.015 1.00 72.25 75 LYS A N 1
ATOM 573 C CA . LYS A 1 75 ? 15.281 7.903 16.504 1.00 72.25 75 LYS A CA 1
ATOM 574 C C . LYS A 1 75 ? 15.166 7.857 14.977 1.00 72.25 75 LYS A C 1
ATOM 576 O O . LYS A 1 75 ? 16.128 7.471 14.315 1.00 72.25 75 LYS A O 1
ATOM 581 N N . VAL A 1 76 ? 14.030 8.309 14.442 1.00 71.75 76 VAL A N 1
ATOM 582 C CA . VAL A 1 76 ? 13.819 8.451 12.994 1.00 71.75 76 VAL A CA 1
ATOM 583 C C . VAL A 1 76 ? 14.868 9.397 12.411 1.00 71.75 76 VAL A C 1
ATOM 585 O O . VAL A 1 76 ? 15.068 10.511 12.907 1.00 71.75 76 VAL A O 1
ATOM 588 N N . VAL A 1 77 ? 15.543 8.943 11.360 1.00 79.75 77 VAL A N 1
ATOM 589 C CA . VAL A 1 77 ? 16.507 9.721 10.585 1.00 79.75 77 VAL A CA 1
ATOM 590 C C . VAL A 1 77 ? 15.847 10.103 9.270 1.00 79.75 77 VAL A C 1
ATOM 592 O O . VAL A 1 77 ? 15.506 9.234 8.476 1.00 79.75 77 VAL A O 1
ATOM 595 N N . ARG A 1 78 ? 15.683 11.403 9.029 1.00 87.19 78 ARG A N 1
ATOM 596 C CA . ARG A 1 78 ? 15.139 11.928 7.775 1.00 87.19 78 ARG A CA 1
ATOM 597 C C . ARG A 1 78 ? 16.260 12.492 6.918 1.00 87.19 78 ARG A C 1
ATOM 599 O O . ARG A 1 78 ? 17.081 13.265 7.412 1.00 87.19 78 ARG A O 1
ATOM 606 N N . VAL A 1 79 ? 16.276 12.128 5.643 1.00 88.56 79 VAL A N 1
ATOM 607 C CA . VAL A 1 79 ? 17.234 12.636 4.657 1.00 88.56 79 VAL A CA 1
ATOM 608 C C . VAL A 1 79 ? 16.455 13.131 3.448 1.00 88.56 79 VAL A C 1
ATOM 610 O O . VAL A 1 79 ? 15.622 12.399 2.929 1.00 88.56 79 VAL A O 1
ATOM 613 N N . PHE A 1 80 ? 16.708 14.359 3.004 1.00 91.38 80 PHE A N 1
ATOM 614 C CA . PHE A 1 80 ? 16.089 14.898 1.793 1.00 91.38 80 PHE A CA 1
ATOM 615 C C . PHE A 1 80 ? 16.910 14.530 0.557 1.00 91.38 80 PHE A C 1
ATOM 617 O O . PHE A 1 80 ? 18.142 14.542 0.593 1.00 91.38 80 PHE A O 1
ATOM 624 N N . ALA A 1 81 ? 16.217 14.194 -0.527 1.00 90.19 81 ALA A N 1
ATOM 625 C CA . ALA A 1 81 ? 16.804 14.056 -1.848 1.00 90.19 81 ALA A CA 1
ATOM 626 C C . ALA A 1 81 ? 17.089 15.441 -2.450 1.00 90.19 81 ALA A C 1
ATOM 628 O O . ALA A 1 81 ? 16.616 16.462 -1.942 1.00 90.19 81 ALA A O 1
ATOM 629 N N . ASN A 1 82 ? 17.844 15.462 -3.552 1.00 91.38 82 ASN A N 1
ATOM 630 C CA . ASN A 1 82 ? 18.075 16.659 -4.368 1.00 91.38 82 ASN A CA 1
ATOM 631 C C . ASN A 1 82 ? 18.566 17.886 -3.575 1.00 91.38 82 ASN A C 1
ATOM 633 O O . ASN A 1 82 ? 18.118 19.003 -3.821 1.00 91.38 82 ASN A O 1
ATOM 637 N N . ASP A 1 83 ? 19.405 17.678 -2.557 1.00 88.88 83 ASP A N 1
ATOM 638 C CA . ASP A 1 83 ? 19.878 18.742 -1.662 1.00 88.88 83 ASP A CA 1
ATOM 639 C C . ASP A 1 83 ? 18.742 19.610 -1.092 1.00 88.88 83 ASP A C 1
ATOM 641 O O . ASP A 1 83 ? 18.858 20.833 -0.991 1.00 88.88 83 ASP A O 1
ATOM 645 N N . GLN A 1 84 ? 17.617 18.968 -0.750 1.00 90.88 84 GLN A N 1
ATOM 646 C CA . GLN A 1 84 ? 16.415 19.627 -0.236 1.00 90.88 84 GLN A CA 1
ATOM 647 C C . GLN A 1 84 ? 15.810 20.638 -1.227 1.00 90.88 84 GLN A C 1
ATOM 649 O O . GLN A 1 84 ? 15.231 21.652 -0.840 1.00 90.88 84 GLN A O 1
ATOM 654 N N . ARG A 1 85 ? 15.915 20.357 -2.528 1.00 89.94 85 ARG A N 1
ATOM 655 C CA . ARG A 1 85 ? 15.234 21.093 -3.598 1.00 89.94 85 ARG A CA 1
ATOM 656 C C . ARG A 1 85 ? 14.088 20.268 -4.168 1.00 89.94 85 ARG A C 1
ATOM 658 O O . ARG A 1 85 ? 14.089 19.040 -4.094 1.00 89.94 85 ARG A O 1
ATOM 665 N N . LYS A 1 86 ? 13.116 20.955 -4.765 1.00 91.00 86 LYS A N 1
ATOM 666 C CA . LYS A 1 86 ? 12.002 20.308 -5.461 1.00 91.00 86 LYS A CA 1
ATOM 667 C C . LYS A 1 86 ? 12.501 19.460 -6.623 1.00 91.00 86 LYS A C 1
ATOM 669 O O . LYS A 1 86 ? 13.479 19.828 -7.276 1.00 91.00 86 LYS A O 1
ATOM 674 N N . ILE A 1 87 ? 11.816 18.359 -6.898 1.00 88.69 87 ILE A N 1
ATOM 675 C CA . ILE A 1 87 ? 12.017 17.610 -8.137 1.00 88.69 87 ILE A CA 1
ATOM 676 C C . ILE A 1 87 ? 11.565 18.486 -9.308 1.00 88.69 87 ILE A C 1
ATOM 678 O O . ILE A 1 87 ? 10.440 18.986 -9.322 1.00 88.69 87 ILE A O 1
ATOM 682 N N . THR A 1 88 ? 12.453 18.676 -10.283 1.00 82.69 88 THR A N 1
ATOM 683 C CA . THR A 1 88 ? 12.191 19.462 -11.491 1.00 82.69 88 THR A CA 1
ATOM 684 C C . THR A 1 88 ? 12.390 18.614 -12.738 1.00 82.69 88 THR A C 1
ATOM 686 O O . THR A 1 88 ? 13.135 17.632 -12.748 1.00 82.69 88 THR A O 1
ATOM 689 N N . VAL A 1 89 ? 11.717 19.003 -13.818 1.00 71.56 89 VAL A N 1
ATOM 690 C CA . VAL A 1 89 ? 11.871 18.372 -15.131 1.00 71.56 89 VAL A CA 1
ATOM 691 C C . VAL A 1 89 ? 12.930 19.137 -15.925 1.00 71.56 89 VAL A C 1
ATOM 693 O O . VAL A 1 89 ? 12.884 20.365 -16.011 1.00 71.56 89 VAL A O 1
ATOM 696 N N . ALA A 1 90 ? 13.895 18.430 -16.517 1.00 51.91 90 ALA A N 1
ATOM 697 C CA . ALA A 1 90 ? 14.791 19.035 -17.497 1.00 51.91 90 ALA A CA 1
ATOM 698 C C . ALA A 1 90 ? 14.020 19.218 -18.816 1.00 51.91 90 ALA A C 1
ATOM 700 O O . ALA A 1 90 ? 13.515 18.246 -19.370 1.00 51.91 90 ALA A O 1
ATOM 701 N N . SER A 1 91 ? 13.905 20.469 -19.262 1.00 44.47 91 SER A N 1
ATOM 702 C CA . SER A 1 91 ? 13.409 20.946 -20.565 1.00 44.47 91 SER A CA 1
ATOM 703 C C . SER A 1 91 ? 12.971 19.871 -21.583 1.00 44.47 91 SER A C 1
ATOM 705 O O . SER A 1 91 ? 13.805 19.247 -22.235 1.00 44.47 91 SER A O 1
ATOM 707 N N . ASN A 1 92 ? 11.649 19.738 -21.768 1.00 39.72 92 ASN A N 1
ATOM 708 C CA . ASN A 1 92 ? 10.923 19.222 -22.945 1.00 39.72 92 ASN A CA 1
ATOM 709 C C . ASN A 1 92 ? 11.561 18.077 -23.759 1.00 39.72 92 ASN A C 1
ATOM 711 O O . ASN A 1 92 ? 11.532 18.099 -24.991 1.00 39.72 92 ASN A O 1
ATOM 715 N N . LYS A 1 93 ? 12.083 17.036 -23.106 1.00 37.59 93 LYS A N 1
ATOM 716 C CA . LYS A 1 93 ? 12.267 15.729 -23.750 1.00 37.59 93 LYS A CA 1
ATOM 717 C C . LYS A 1 93 ? 11.559 14.654 -22.931 1.00 37.59 93 LYS A C 1
ATOM 719 O O . LYS A 1 93 ? 12.122 14.131 -21.979 1.00 37.59 93 LYS A O 1
ATOM 724 N N . ASN A 1 94 ? 10.302 14.425 -23.320 1.00 40.66 94 ASN A N 1
ATOM 725 C CA . ASN A 1 94 ? 9.462 13.239 -23.142 1.00 40.66 94 ASN A CA 1
ATOM 726 C C . ASN A 1 94 ? 9.840 12.317 -21.971 1.00 40.66 94 ASN A C 1
ATOM 728 O O . ASN A 1 94 ? 10.557 11.336 -22.155 1.00 40.66 94 ASN A O 1
ATOM 732 N N . TYR A 1 95 ? 9.315 12.625 -20.786 1.00 40.94 95 TYR A N 1
ATOM 733 C CA . TYR A 1 95 ? 9.199 11.658 -19.697 1.00 40.94 95 TYR A CA 1
ATOM 734 C C . TYR A 1 95 ? 7.762 11.149 -19.662 1.00 40.94 95 TYR A C 1
ATOM 736 O O . TYR A 1 95 ? 6.842 11.950 -19.526 1.00 40.94 95 TYR A O 1
ATOM 744 N N . PHE A 1 96 ? 7.607 9.835 -19.799 1.00 45.75 96 PHE A N 1
ATOM 745 C CA . PHE A 1 96 ? 6.328 9.135 -19.817 1.00 45.75 96 PHE A CA 1
ATOM 746 C C . PHE A 1 96 ? 6.100 8.485 -18.442 1.00 45.75 96 PHE A C 1
ATOM 748 O O . PHE A 1 96 ? 6.969 7.760 -17.950 1.00 45.75 96 PHE A O 1
ATOM 755 N N . LYS A 1 97 ? 4.961 8.753 -17.790 1.00 45.47 97 LYS A N 1
ATOM 756 C CA . LYS A 1 97 ? 4.432 7.913 -16.701 1.00 45.47 97 LYS A CA 1
ATOM 757 C C . LYS A 1 97 ? 4.263 6.477 -17.216 1.00 45.47 97 LYS A C 1
ATOM 759 O O . LYS A 1 97 ? 4.098 6.282 -18.415 1.00 45.47 97 LYS A O 1
ATOM 764 N N . PHE A 1 98 ? 4.211 5.474 -16.332 1.00 49.25 98 PHE A N 1
ATOM 765 C CA . PHE A 1 98 ? 3.725 4.136 -16.723 1.00 49.25 98 PHE A CA 1
ATOM 766 C C . PHE A 1 98 ? 2.365 4.236 -17.436 1.00 49.25 98 PHE A C 1
ATOM 768 O O . PHE A 1 98 ? 2.159 3.583 -18.451 1.00 49.25 98 PHE A O 1
ATOM 775 N N . GLN A 1 99 ? 1.495 5.143 -16.969 1.00 50.94 99 GLN A N 1
ATOM 776 C CA . GLN A 1 99 ? 0.242 5.489 -17.646 1.00 50.94 99 GLN A CA 1
ATOM 777 C C . GLN A 1 99 ? 0.425 6.077 -19.055 1.00 50.94 99 GLN A C 1
ATOM 779 O O . GLN A 1 99 ? -0.434 5.861 -19.894 1.00 50.94 99 GLN A O 1
ATOM 784 N N . ASP A 1 100 ? 1.523 6.780 -19.342 1.00 45.97 100 ASP A N 1
ATOM 785 C CA . ASP A 1 100 ? 1.771 7.378 -20.661 1.00 45.97 100 ASP A CA 1
ATOM 786 C C . ASP A 1 100 ? 2.462 6.397 -21.637 1.00 45.97 100 ASP A C 1
ATOM 788 O O . ASP A 1 100 ? 2.568 6.684 -22.827 1.00 45.97 100 ASP A O 1
ATOM 792 N N . LEU A 1 101 ? 2.955 5.245 -21.151 1.00 51.44 101 LEU A N 1
ATOM 793 C CA . LEU A 1 101 ? 3.437 4.127 -21.985 1.00 51.44 101 LEU A CA 1
ATOM 794 C C . LEU A 1 101 ? 2.277 3.286 -22.550 1.00 51.44 101 LEU A C 1
ATOM 796 O O . LEU A 1 101 ? 2.480 2.424 -23.410 1.00 51.44 101 LEU A O 1
ATOM 800 N N . ILE A 1 102 ? 1.064 3.542 -22.059 1.00 49.06 102 ILE A N 1
ATOM 801 C CA . ILE A 1 102 ? -0.160 2.839 -22.404 1.00 49.06 102 ILE A CA 1
ATOM 802 C C . ILE A 1 102 ? -1.008 3.777 -23.263 1.00 49.06 102 ILE A C 1
ATOM 804 O O . ILE A 1 102 ? -1.647 4.689 -22.754 1.00 49.06 102 ILE A O 1
ATOM 808 N N . ASN A 1 103 ? -1.003 3.577 -24.585 1.00 41.12 103 ASN A N 1
ATOM 809 C CA . ASN A 1 103 ? -2.042 4.162 -25.437 1.00 41.12 103 ASN A CA 1
ATOM 810 C C . ASN A 1 103 ? -3.408 3.623 -24.971 1.00 41.12 103 ASN A C 1
ATOM 812 O O . ASN A 1 103 ? -3.487 2.458 -24.589 1.00 41.12 103 ASN A O 1
ATOM 816 N N . ASP A 1 104 ? -4.478 4.418 -25.061 1.00 41.91 104 ASP A N 1
ATOM 817 C CA . ASP A 1 104 ? -5.867 4.078 -24.666 1.00 41.91 104 ASP A CA 1
ATOM 818 C C . ASP A 1 104 ? -6.476 2.815 -25.344 1.00 41.91 104 ASP A C 1
ATOM 820 O O . ASP A 1 104 ? -7.670 2.555 -25.223 1.00 41.91 104 ASP A O 1
ATOM 824 N N . ASP A 1 105 ? -5.673 2.013 -26.050 1.00 37.19 105 ASP A N 1
ATOM 825 C CA . ASP A 1 105 ? -6.057 0.812 -26.796 1.00 37.19 105 ASP A CA 1
ATOM 826 C C . ASP A 1 105 ? -5.385 -0.482 -26.282 1.00 37.19 105 ASP A C 1
ATOM 828 O O . ASP A 1 105 ? -5.380 -1.502 -26.970 1.00 37.19 105 ASP A O 1
ATOM 832 N N . TYR A 1 106 ? -4.799 -0.488 -25.073 1.00 42.88 106 TYR A N 1
ATOM 833 C CA . TYR A 1 106 ? -4.325 -1.737 -24.454 1.00 42.88 106 TYR A CA 1
ATOM 834 C C . TYR A 1 106 ? -5.513 -2.623 -24.049 1.00 42.88 106 TYR A C 1
ATOM 836 O O . TYR A 1 106 ? -5.986 -2.613 -22.911 1.00 42.88 106 TYR A O 1
ATOM 844 N N . GLN A 1 107 ? -5.981 -3.432 -24.996 1.00 39.16 107 GLN A N 1
ATOM 845 C CA . GLN A 1 107 ? -6.810 -4.595 -24.714 1.00 39.16 107 GLN A CA 1
ATOM 846 C C . GLN A 1 107 ? -5.970 -5.647 -23.980 1.00 39.16 107 GLN A C 1
ATOM 848 O O . GLN A 1 107 ? -4.805 -5.874 -24.308 1.00 39.16 107 GLN A O 1
ATOM 853 N N . GLN A 1 108 ? -6.563 -6.282 -22.963 1.00 43.84 108 GLN A N 1
ATOM 854 C CA . GLN A 1 108 ? -5.955 -7.415 -22.263 1.00 43.84 108 GLN A CA 1
ATOM 855 C C . GLN A 1 108 ? -5.452 -8.446 -23.290 1.00 43.84 108 GLN A C 1
ATOM 857 O O . GLN A 1 108 ? -6.259 -8.898 -24.108 1.00 43.84 108 GLN A O 1
ATOM 862 N N . PRO A 1 109 ? -4.168 -8.853 -23.268 1.00 41.22 109 PRO A N 1
ATOM 863 C CA . PRO A 1 109 ? -3.743 -9.959 -24.107 1.00 41.22 109 PRO A CA 1
ATOM 864 C C . PRO A 1 109 ? -4.517 -11.219 -23.684 1.00 41.22 109 PRO A C 1
ATOM 866 O O . PRO A 1 109 ? -4.662 -11.472 -22.480 1.00 41.22 109 PRO A O 1
ATOM 869 N N . PRO A 1 110 ? -5.058 -11.992 -24.643 1.00 28.98 110 PRO A N 1
ATOM 870 C CA . PRO A 1 110 ? -5.802 -13.202 -24.334 1.00 28.98 110 PRO A CA 1
ATOM 871 C C . PRO A 1 110 ? -4.909 -14.226 -23.612 1.00 28.98 110 PRO A C 1
ATOM 873 O O . PRO A 1 110 ? -3.681 -14.185 -23.746 1.00 28.98 110 PRO A O 1
ATOM 876 N N . PRO A 1 111 ? -5.502 -15.171 -22.856 1.00 34.16 111 PRO A N 1
ATOM 877 C CA . PRO A 1 111 ? -4.761 -16.290 -22.288 1.00 34.16 111 PRO A CA 1
ATOM 878 C C . PRO A 1 111 ? -4.015 -17.009 -23.410 1.00 34.16 111 PRO A C 1
ATOM 880 O O . PRO A 1 111 ? -4.610 -17.279 -24.452 1.00 34.16 111 PRO A O 1
ATOM 883 N N . ILE A 1 112 ? -2.730 -17.296 -23.188 1.00 36.94 112 ILE A N 1
ATOM 884 C CA . ILE A 1 112 ? -1.829 -17.949 -24.146 1.00 36.94 112 ILE A CA 1
ATOM 885 C C . ILE A 1 112 ? -2.539 -19.160 -24.771 1.00 36.94 112 ILE A C 1
ATOM 887 O O . ILE A 1 112 ? -2.736 -20.179 -24.110 1.00 36.94 112 ILE A O 1
ATOM 891 N N . SER A 1 113 ? -2.950 -19.029 -26.033 1.00 34.91 113 SER A N 1
ATOM 892 C CA . SER A 1 113 ? -3.364 -20.147 -26.874 1.00 34.91 113 SER A CA 1
ATOM 893 C C . SER A 1 113 ? -2.214 -20.482 -27.811 1.00 34.91 113 SER A C 1
ATOM 895 O O . SER A 1 113 ? -1.703 -19.585 -28.481 1.00 34.91 113 SER A O 1
ATOM 897 N N . ASP A 1 114 ? -1.837 -21.758 -27.858 1.00 38.94 114 ASP A N 1
ATOM 898 C CA . ASP A 1 114 ? -0.768 -22.316 -28.692 1.00 38.94 114 ASP A CA 1
ATOM 899 C C . ASP A 1 114 ? -1.086 -22.206 -30.196 1.00 38.94 114 ASP A C 1
ATOM 901 O O . ASP A 1 114 ? -1.451 -23.188 -30.845 1.00 38.94 114 ASP A O 1
ATOM 905 N N . ALA A 1 115 ? -0.960 -21.008 -30.765 1.00 38.09 115 ALA A N 1
ATOM 906 C CA . ALA A 1 115 ? -1.031 -20.788 -32.201 1.00 38.09 115 ALA A CA 1
ATOM 907 C C . ALA A 1 115 ? 0.297 -20.210 -32.701 1.00 38.09 115 ALA A C 1
ATOM 909 O O . ALA A 1 115 ? 0.686 -19.092 -32.370 1.00 38.09 115 ALA A O 1
ATOM 910 N N . ASP A 1 116 ? 0.985 -21.060 -33.458 1.00 49.72 116 ASP A N 1
ATOM 911 C CA . ASP A 1 116 ? 2.150 -20.801 -34.295 1.00 49.72 116 ASP A CA 1
ATOM 912 C C . ASP A 1 116 ? 1.885 -19.627 -35.243 1.00 49.72 116 ASP A C 1
ATOM 914 O O . ASP A 1 116 ? 0.966 -19.699 -36.055 1.00 49.72 116 ASP A O 1
ATOM 918 N N . ASP A 1 117 ? 2.676 -18.562 -35.123 1.00 37.97 117 ASP A N 1
ATOM 919 C CA . ASP A 1 117 ? 2.721 -17.475 -36.093 1.00 37.97 117 ASP A CA 1
ATOM 920 C C . ASP A 1 117 ? 4.083 -16.766 -36.017 1.00 37.97 117 ASP A C 1
ATOM 922 O O . ASP A 1 117 ? 4.463 -16.139 -35.023 1.00 37.97 117 ASP A O 1
ATOM 926 N N . SER A 1 118 ? 4.854 -16.925 -37.091 1.00 51.34 118 SER A N 1
ATOM 927 C CA . SER A 1 118 ? 6.193 -16.379 -37.258 1.00 51.34 118 SER A CA 1
ATOM 928 C C . SER A 1 118 ? 6.144 -14.889 -37.602 1.00 51.34 118 SER A C 1
ATOM 930 O O . SER A 1 118 ? 5.846 -14.520 -38.741 1.00 51.34 118 SER A O 1
ATOM 932 N N . TYR A 1 119 ? 6.541 -14.043 -36.657 1.00 38.06 119 TYR A N 1
ATOM 933 C CA . TYR A 1 119 ? 6.942 -12.661 -36.915 1.00 38.06 119 TYR A CA 1
ATOM 934 C C . TYR A 1 119 ? 8.306 -12.422 -36.260 1.00 38.06 119 TYR A C 1
ATOM 936 O O . TYR A 1 119 ? 8.597 -12.975 -35.202 1.00 38.06 119 TYR A O 1
ATOM 944 N N . ASP A 1 120 ? 9.150 -11.671 -36.962 1.00 40.91 120 ASP A N 1
ATOM 945 C CA . ASP A 1 120 ? 10.569 -11.405 -36.724 1.00 40.91 120 ASP A CA 1
ATOM 946 C C . ASP A 1 120 ? 11.086 -11.536 -35.280 1.00 40.91 120 ASP A C 1
ATOM 948 O O . ASP A 1 120 ? 10.610 -10.897 -34.342 1.00 40.91 120 ASP A O 1
ATOM 952 N N . LEU A 1 121 ? 12.180 -12.293 -35.141 1.00 44.34 121 LEU A N 1
ATOM 953 C CA . LEU A 1 121 ? 13.117 -12.209 -34.022 1.00 44.34 121 LEU A CA 1
ATOM 954 C C . LEU A 1 121 ? 13.762 -10.810 -33.989 1.00 44.34 121 LEU A C 1
ATOM 956 O O . LEU A 1 121 ? 14.933 -10.661 -34.335 1.00 44.34 121 LEU A O 1
ATOM 960 N N . GLU 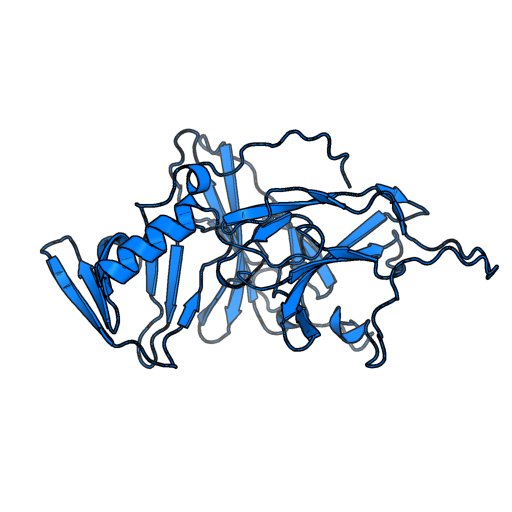A 1 122 ? 13.038 -9.783 -33.544 1.00 47.97 122 GLU A N 1
ATOM 961 C CA . GLU A 1 122 ? 13.713 -8.661 -32.904 1.00 47.97 122 GLU A CA 1
ATOM 962 C C . GLU A 1 122 ? 14.073 -9.063 -31.473 1.00 47.97 122 GLU A C 1
ATOM 964 O O . GLU A 1 122 ? 13.269 -9.573 -30.691 1.00 47.97 122 GLU A O 1
ATOM 969 N N . ASP A 1 123 ? 15.351 -8.878 -31.172 1.00 55.00 123 ASP A N 1
ATOM 970 C CA . ASP A 1 123 ? 16.040 -9.101 -29.910 1.00 55.00 123 ASP A CA 1
ATOM 971 C C . ASP A 1 123 ? 15.457 -8.190 -28.808 1.00 55.00 123 ASP A C 1
ATOM 973 O O . ASP A 1 123 ? 16.026 -7.166 -28.427 1.00 55.00 123 ASP A O 1
ATOM 977 N N . GLY A 1 124 ? 14.238 -8.514 -28.375 1.00 65.44 124 GLY A N 1
ATOM 978 C CA . GLY A 1 124 ? 13.477 -7.776 -27.378 1.00 65.44 124 GLY A CA 1
ATOM 979 C C . GLY A 1 124 ? 13.947 -8.106 -25.968 1.00 65.44 124 GLY A C 1
ATOM 980 O O . GLY A 1 124 ? 14.047 -9.276 -25.586 1.00 65.44 124 GLY A O 1
ATOM 981 N N . LEU A 1 125 ? 14.213 -7.058 -25.191 1.00 67.81 125 LEU A N 1
ATOM 982 C CA . LEU A 1 125 ? 14.492 -7.130 -23.759 1.00 67.81 125 LEU A CA 1
ATOM 983 C C . LEU A 1 125 ? 13.391 -7.922 -23.055 1.00 67.81 125 LEU A C 1
ATOM 985 O O . LEU A 1 125 ? 12.211 -7.669 -23.296 1.00 67.81 125 LEU A O 1
ATOM 989 N N . ARG A 1 126 ? 13.759 -8.875 -22.193 1.00 74.06 126 ARG A N 1
ATOM 990 C CA . ARG A 1 126 ? 12.795 -9.821 -21.618 1.00 74.06 126 ARG A CA 1
ATOM 991 C C . ARG A 1 126 ? 13.161 -10.244 -20.202 1.00 74.06 126 ARG A C 1
ATOM 993 O O . ARG A 1 126 ? 14.333 -10.280 -19.832 1.00 74.06 126 ARG A O 1
ATOM 1000 N N . ILE A 1 127 ? 12.135 -10.640 -19.449 1.00 72.94 127 ILE A N 1
ATOM 1001 C CA . ILE A 1 127 ? 12.282 -11.394 -18.206 1.00 72.94 127 ILE A CA 1
ATOM 1002 C C . ILE A 1 127 ? 11.848 -12.840 -18.403 1.00 72.94 127 ILE A C 1
ATOM 1004 O O . ILE A 1 127 ? 10.732 -13.123 -18.833 1.00 72.94 127 ILE A O 1
ATOM 1008 N N . GLU A 1 128 ? 12.740 -13.768 -18.082 1.00 77.06 128 GLU A N 1
ATOM 1009 C CA . GLU A 1 128 ? 12.456 -15.200 -18.080 1.00 77.06 128 GLU A CA 1
ATOM 1010 C C . GLU A 1 128 ? 12.005 -15.651 -16.688 1.00 77.06 128 GLU A C 1
ATOM 1012 O O . GLU A 1 128 ? 12.521 -15.190 -15.672 1.00 77.06 128 GLU A O 1
ATOM 1017 N N . GLY A 1 129 ? 11.022 -16.553 -16.625 1.00 77.88 129 GLY A N 1
ATOM 1018 C CA . GLY A 1 129 ? 10.533 -17.102 -15.356 1.00 77.88 129 GLY A CA 1
ATOM 1019 C C . GLY A 1 129 ? 9.883 -16.075 -14.420 1.00 77.88 129 GLY A C 1
ATOM 1020 O O . GLY A 1 129 ? 9.966 -16.245 -13.206 1.00 77.88 129 GLY A O 1
ATOM 1021 N N . LEU A 1 130 ? 9.272 -15.014 -14.964 1.00 83.56 130 LEU A N 1
ATOM 1022 C CA . LEU A 1 130 ? 8.574 -14.002 -14.169 1.00 83.56 130 LEU A CA 1
ATOM 1023 C C . LEU A 1 130 ? 7.427 -14.650 -13.372 1.00 83.56 130 LEU A C 1
ATOM 1025 O O . LEU A 1 130 ? 6.508 -15.227 -13.951 1.00 83.56 130 LEU A O 1
ATOM 1029 N N . MET A 1 131 ? 7.477 -14.548 -12.046 1.00 86.06 131 MET A N 1
ATOM 1030 C CA . MET A 1 131 ? 6.484 -15.117 -11.132 1.00 86.06 131 MET A CA 1
ATOM 1031 C C . MET A 1 131 ? 6.329 -14.268 -9.866 1.00 86.06 131 MET A C 1
ATOM 1033 O O . MET A 1 131 ? 7.255 -13.567 -9.463 1.00 86.06 131 MET A O 1
ATOM 1037 N N . ILE A 1 132 ? 5.173 -14.365 -9.206 1.00 90.44 132 ILE A N 1
ATOM 1038 C CA . ILE A 1 132 ? 4.954 -13.801 -7.869 1.00 90.44 132 ILE A CA 1
ATOM 1039 C C . ILE A 1 132 ? 5.044 -14.937 -6.856 1.00 90.44 132 ILE A C 1
ATOM 1041 O O . ILE A 1 132 ? 4.373 -15.960 -6.983 1.00 90.44 132 ILE A O 1
ATOM 1045 N N . THR A 1 133 ? 5.864 -14.737 -5.834 1.00 88.00 133 THR A N 1
ATOM 1046 C CA . THR A 1 133 ? 5.974 -15.613 -4.665 1.00 88.00 133 THR A CA 1
ATOM 1047 C C . THR A 1 133 ? 5.455 -14.895 -3.423 1.00 88.00 133 THR A C 1
ATOM 1049 O O . THR A 1 133 ? 5.427 -13.667 -3.383 1.00 88.00 133 THR A O 1
ATOM 1052 N N . GLY A 1 134 ? 5.049 -15.648 -2.402 1.00 88.62 134 GLY A N 1
ATOM 1053 C CA . GLY A 1 134 ? 4.569 -15.098 -1.134 1.00 88.62 134 GLY A CA 1
ATOM 1054 C C . GLY A 1 134 ? 3.145 -15.527 -0.804 1.00 88.62 134 GLY A C 1
ATOM 1055 O O . GLY A 1 134 ? 2.474 -16.179 -1.600 1.00 88.62 134 GLY A O 1
ATOM 1056 N N . ASP A 1 135 ? 2.707 -15.181 0.402 1.00 90.69 135 ASP A N 1
ATOM 1057 C CA . ASP A 1 135 ? 1.360 -15.477 0.888 1.00 90.69 135 ASP A CA 1
ATOM 1058 C C . ASP A 1 135 ? 0.427 -14.309 0.517 1.00 90.69 135 ASP A C 1
ATOM 1060 O O . ASP A 1 135 ? 0.648 -13.199 1.004 1.00 90.69 135 ASP A O 1
ATOM 1064 N N . PRO A 1 136 ? -0.583 -14.491 -0.353 1.00 93.38 136 PRO A N 1
ATOM 1065 C CA . PRO A 1 136 ? -1.435 -13.407 -0.842 1.00 93.38 136 PRO A CA 1
ATOM 1066 C C . PRO A 1 136 ? -2.535 -13.057 0.168 1.00 93.38 136 PRO A C 1
ATOM 1068 O O . PRO A 1 136 ? -3.731 -13.208 -0.095 1.00 93.38 136 PRO A O 1
ATOM 1071 N N . LYS A 1 137 ? -2.117 -12.622 1.358 1.00 91.94 137 LYS A N 1
ATOM 1072 C CA . LYS A 1 137 ? -2.984 -12.279 2.490 1.00 91.94 137 LYS A CA 1
ATOM 1073 C C . LYS A 1 137 ? -2.610 -10.910 3.047 1.00 91.94 137 LYS A C 1
ATOM 1075 O O . LYS A 1 137 ? -1.420 -10.594 3.071 1.00 91.94 137 LYS A O 1
ATOM 1080 N N . PRO A 1 138 ? -3.579 -10.113 3.536 1.00 89.06 138 PRO A N 1
ATOM 1081 C CA . PRO A 1 138 ? -3.287 -8.810 4.124 1.00 89.06 138 PRO A CA 1
ATOM 1082 C C . PRO A 1 138 ? -2.165 -8.883 5.165 1.00 89.06 138 PRO A C 1
ATOM 1084 O O . PRO A 1 138 ? -2.136 -9.781 6.003 1.00 89.06 138 PRO A O 1
ATOM 1087 N N . GLY A 1 139 ? -1.228 -7.941 5.087 1.00 81.25 139 GLY A N 1
ATOM 1088 C CA . GLY A 1 139 ? -0.035 -7.832 5.921 1.00 81.25 139 GLY A CA 1
ATOM 1089 C C . GLY A 1 139 ? 1.128 -8.760 5.541 1.00 81.25 139 GLY A C 1
ATOM 1090 O O . GLY A 1 139 ? 2.159 -8.727 6.215 1.00 81.25 139 GLY A O 1
ATOM 1091 N N . ARG A 1 140 ? 1.003 -9.583 4.493 1.00 83.94 140 ARG A N 1
ATOM 1092 C CA . ARG A 1 140 ? 2.077 -10.458 3.995 1.00 83.94 140 ARG A CA 1
ATOM 1093 C C . ARG A 1 140 ? 2.759 -9.866 2.762 1.00 83.94 140 ARG A C 1
ATOM 1095 O O . ARG A 1 140 ? 2.162 -9.090 2.020 1.00 83.94 140 ARG A O 1
ATOM 1102 N N . ALA A 1 141 ? 4.028 -10.229 2.578 1.00 84.94 141 ALA A N 1
ATOM 1103 C CA . ALA A 1 141 ? 4.835 -9.786 1.450 1.00 84.94 141 ALA A CA 1
ATOM 1104 C C . ALA A 1 141 ? 4.641 -10.702 0.237 1.00 84.94 141 ALA A C 1
ATOM 1106 O O . ALA A 1 141 ? 4.728 -11.928 0.352 1.00 84.94 141 ALA A O 1
ATOM 1107 N N . LEU A 1 142 ? 4.433 -10.077 -0.916 1.00 89.94 142 LEU A N 1
ATOM 1108 C CA . LEU A 1 142 ? 4.548 -10.662 -2.239 1.00 89.94 142 LEU A CA 1
ATOM 1109 C C . LEU A 1 142 ? 5.851 -10.192 -2.882 1.00 89.94 142 LEU A C 1
ATOM 1111 O O . LEU A 1 142 ? 6.240 -9.036 -2.729 1.00 89.94 142 LEU A O 1
ATOM 1115 N N . LEU A 1 143 ? 6.512 -11.082 -3.614 1.00 86.94 143 LEU A N 1
ATOM 1116 C CA . LEU A 1 143 ? 7.783 -10.820 -4.275 1.00 86.94 143 LEU A CA 1
ATOM 1117 C C . LEU A 1 143 ? 7.730 -11.275 -5.734 1.00 86.94 143 LEU A C 1
ATOM 1119 O O . LEU A 1 143 ? 7.576 -12.466 -6.012 1.00 86.94 143 LEU A O 1
ATOM 1123 N N . GLY A 1 144 ? 7.916 -10.327 -6.650 1.00 82.50 144 GLY A N 1
ATOM 1124 C CA . GLY A 1 144 ? 8.216 -10.588 -8.051 1.00 82.50 144 GLY A CA 1
ATOM 1125 C C . GLY A 1 144 ? 9.624 -11.162 -8.207 1.00 82.50 144 GLY A C 1
ATOM 1126 O O . GLY A 1 144 ? 10.606 -10.526 -7.821 1.00 82.50 144 GLY A O 1
ATOM 1127 N N . CYS A 1 145 ? 9.716 -12.359 -8.778 1.00 75.31 145 CYS A N 1
ATOM 1128 C CA . CYS A 1 145 ? 10.951 -13.072 -9.101 1.00 75.31 145 CYS A CA 1
ATOM 1129 C C . CYS A 1 145 ? 11.024 -13.297 -10.620 1.00 75.31 145 CYS A C 1
ATOM 1131 O O . CYS A 1 145 ? 9.993 -13.446 -11.266 1.00 75.31 145 CYS A O 1
ATOM 1133 N N . GLY A 1 146 ? 12.230 -13.328 -11.186 1.00 75.62 146 GLY A N 1
ATOM 1134 C CA . GLY A 1 146 ? 12.474 -13.521 -12.616 1.00 75.62 146 GLY A CA 1
ATOM 1135 C C . GLY A 1 146 ? 13.958 -13.364 -12.947 1.00 75.62 146 GLY A C 1
ATOM 1136 O O . GLY A 1 146 ? 14.749 -13.004 -12.078 1.00 75.62 146 GLY A O 1
ATOM 1137 N N . TYR A 1 147 ? 14.339 -13.635 -14.191 1.00 73.12 147 TYR A N 1
ATOM 1138 C CA . TYR A 1 147 ? 15.716 -13.539 -14.673 1.00 73.12 147 TYR A CA 1
ATOM 1139 C C . TYR A 1 147 ? 15.800 -12.546 -15.828 1.00 73.12 147 TYR A C 1
ATOM 1141 O O . TYR A 1 147 ? 15.084 -12.685 -16.819 1.00 73.12 147 TYR A O 1
ATOM 1149 N N . ALA A 1 148 ? 16.690 -11.558 -15.716 1.00 70.56 148 ALA A N 1
ATOM 1150 C CA . ALA A 1 148 ? 17.005 -10.662 -16.823 1.00 70.56 148 ALA A CA 1
ATOM 1151 C C . ALA A 1 148 ? 17.597 -11.456 -17.997 1.00 70.56 148 ALA A C 1
ATOM 1153 O O . ALA A 1 148 ? 18.561 -12.203 -17.829 1.00 70.56 148 ALA A O 1
ATOM 1154 N N . ALA A 1 149 ? 17.026 -11.280 -19.186 1.00 72.75 149 ALA A N 1
ATOM 1155 C CA . ALA A 1 149 ? 17.447 -11.958 -20.404 1.00 72.75 149 ALA A CA 1
ATOM 1156 C C . ALA A 1 149 ? 17.601 -10.958 -21.559 1.00 72.75 149 ALA A C 1
ATOM 1158 O O . ALA A 1 149 ? 17.137 -9.823 -21.492 1.00 72.75 149 ALA A O 1
ATOM 1159 N N . ARG A 1 150 ? 18.275 -11.373 -22.639 1.00 80.00 150 ARG A N 1
ATOM 1160 C CA . ARG A 1 150 ? 18.352 -10.618 -23.912 1.00 80.00 150 ARG A CA 1
ATOM 1161 C C . ARG A 1 150 ? 18.805 -9.155 -23.773 1.00 80.00 150 ARG A C 1
ATOM 1163 O O . ARG A 1 150 ? 18.239 -8.246 -24.363 1.00 80.00 150 ARG A O 1
ATOM 1170 N N . GLY A 1 151 ? 19.837 -8.918 -22.960 1.00 66.56 151 GLY A N 1
ATOM 1171 C CA . GLY A 1 151 ? 20.412 -7.580 -22.768 1.00 66.56 151 GLY A CA 1
ATOM 1172 C C . GLY A 1 151 ? 19.664 -6.693 -21.769 1.00 66.56 151 GLY A C 1
ATOM 1173 O O . GLY A 1 151 ? 20.043 -5.532 -21.593 1.00 66.56 151 GLY A O 1
ATOM 1174 N N . THR A 1 152 ? 18.644 -7.220 -21.081 1.00 67.94 152 THR A N 1
ATOM 1175 C CA . THR A 1 152 ? 18.010 -6.531 -19.956 1.00 67.94 152 THR A CA 1
ATOM 1176 C C . THR A 1 152 ? 19.017 -6.310 -18.836 1.00 67.94 152 THR A C 1
ATOM 1178 O O . THR A 1 152 ? 19.713 -7.226 -18.407 1.00 67.94 152 THR A O 1
ATOM 1181 N N . SER A 1 153 ? 19.099 -5.066 -18.377 1.00 64.12 153 SER A N 1
ATOM 1182 C CA . SER A 1 153 ? 19.993 -4.641 -17.300 1.00 64.12 153 SER A CA 1
ATOM 1183 C C . SER A 1 153 ? 19.250 -4.376 -15.992 1.00 64.12 153 SER A C 1
ATOM 1185 O O . SER A 1 153 ? 19.816 -4.561 -14.923 1.00 64.12 153 SER A O 1
ATOM 1187 N N . THR A 1 154 ? 17.994 -3.936 -16.073 1.00 63.56 154 THR A N 1
ATOM 1188 C CA . THR A 1 154 ? 17.130 -3.651 -14.924 1.00 63.56 154 THR A CA 1
ATOM 1189 C C . THR A 1 154 ? 15.663 -3.775 -15.331 1.00 63.56 154 THR A C 1
ATOM 1191 O O . THR A 1 154 ? 15.361 -3.939 -16.514 1.00 63.56 154 THR A O 1
ATOM 1194 N N . CYS A 1 155 ? 14.749 -3.703 -14.368 1.00 68.31 155 CYS A N 1
ATOM 1195 C CA . CYS A 1 155 ? 13.310 -3.717 -14.597 1.00 68.31 155 CYS A CA 1
ATOM 1196 C C . CYS A 1 155 ? 12.622 -2.601 -13.834 1.00 68.31 155 CYS A C 1
ATOM 1198 O O . CYS A 1 155 ? 12.977 -2.299 -12.696 1.00 68.31 155 CYS A O 1
ATOM 1200 N N . MET A 1 156 ? 11.5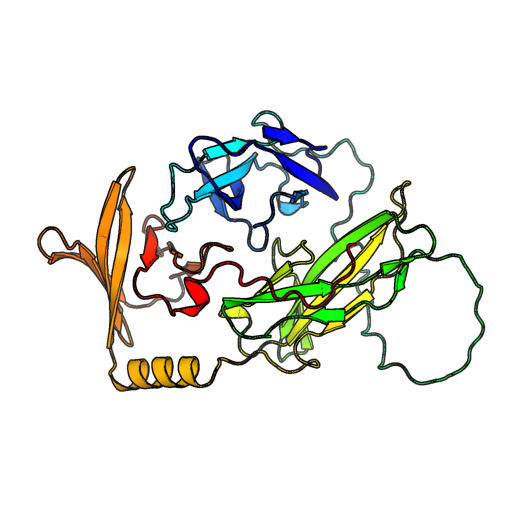94 -2.036 -14.454 1.00 70.75 156 MET A N 1
ATOM 1201 C CA . MET A 1 156 ? 10.627 -1.214 -13.748 1.00 70.75 156 MET A CA 1
ATOM 1202 C C . MET A 1 156 ? 9.469 -2.104 -13.314 1.00 70.75 156 MET A C 1
ATOM 1204 O O . MET A 1 156 ? 8.931 -2.847 -14.134 1.00 70.75 156 MET A O 1
ATOM 1208 N N . PHE A 1 157 ? 9.092 -2.020 -12.043 1.00 78.25 157 PHE A N 1
ATOM 1209 C CA . PHE A 1 157 ? 7.966 -2.757 -11.485 1.00 78.25 157 PHE A CA 1
ATOM 1210 C C . PHE A 1 157 ? 6.828 -1.802 -11.178 1.00 78.25 157 PHE A C 1
ATOM 1212 O O . PHE A 1 157 ? 7.065 -0.649 -10.823 1.00 78.25 157 PHE A O 1
ATOM 1219 N N . GLN A 1 158 ? 5.604 -2.298 -11.279 1.00 84.62 158 GLN A N 1
ATOM 1220 C CA . GLN A 1 158 ? 4.425 -1.578 -10.836 1.00 84.62 158 GLN A CA 1
ATOM 1221 C C . GLN A 1 158 ? 3.337 -2.573 -10.423 1.00 84.62 158 GLN A C 1
ATOM 1223 O O . GLN A 1 158 ? 2.938 -3.433 -11.205 1.00 84.62 158 GLN A O 1
ATOM 1228 N N . TRP A 1 159 ? 2.836 -2.453 -9.195 1.00 88.81 159 TRP A N 1
ATOM 1229 C CA . TRP A 1 159 ? 1.699 -3.251 -8.733 1.00 88.81 159 TRP A CA 1
ATOM 1230 C C . TRP A 1 159 ? 0.372 -2.618 -9.150 1.00 88.81 159 TRP A C 1
ATOM 1232 O O . TRP A 1 159 ? 0.227 -1.391 -9.171 1.00 88.81 159 TRP A O 1
ATOM 1242 N N . VAL A 1 160 ? -0.600 -3.466 -9.480 1.00 90.75 160 VAL A N 1
ATOM 1243 C CA . VAL A 1 160 ? -1.895 -3.082 -10.052 1.00 90.75 160 VAL A CA 1
ATOM 1244 C C . VAL A 1 160 ? -3.023 -3.772 -9.291 1.00 90.75 160 VAL A C 1
ATOM 1246 O O . VAL A 1 160 ? -2.962 -4.975 -9.033 1.00 90.75 160 VAL A O 1
ATOM 1249 N N . ARG A 1 161 ? -4.068 -3.011 -8.958 1.00 93.19 161 ARG A N 1
ATOM 1250 C CA . ARG A 1 161 ? -5.351 -3.508 -8.445 1.00 93.19 161 ARG A CA 1
ATOM 1251 C C . ARG A 1 161 ? -6.340 -3.641 -9.590 1.00 93.19 161 ARG A C 1
ATOM 1253 O O . ARG A 1 161 ? -6.510 -2.694 -10.349 1.00 93.19 161 ARG A O 1
ATOM 1260 N N . HIS A 1 162 ? -7.028 -4.770 -9.659 1.00 90.38 162 HIS A N 1
ATOM 1261 C CA . HIS A 1 162 ? -8.172 -4.995 -10.536 1.00 90.38 162 HIS A CA 1
ATOM 1262 C C . HIS A 1 162 ? -9.460 -5.048 -9.711 1.00 90.38 162 HIS A C 1
ATOM 1264 O O . HIS A 1 162 ? -9.507 -5.694 -8.656 1.00 90.38 162 HIS A O 1
ATOM 1270 N N . TYR A 1 163 ? -10.484 -4.361 -10.205 1.00 87.69 163 TYR A N 1
ATOM 1271 C CA . TYR A 1 163 ? -11.794 -4.214 -9.579 1.00 87.69 163 TYR A CA 1
ATOM 1272 C C . TYR A 1 163 ? -12.828 -5.132 -10.242 1.00 87.69 163 TYR A C 1
ATOM 1274 O O . TYR A 1 163 ? -12.570 -5.753 -11.269 1.00 87.69 163 TYR A O 1
ATOM 1282 N N . GLU A 1 164 ? -14.004 -5.252 -9.623 1.00 82.88 164 GLU A N 1
ATOM 1283 C CA . GLU A 1 164 ? -15.090 -6.108 -10.124 1.00 82.88 164 GLU A CA 1
ATOM 1284 C C . GLU A 1 164 ? -15.734 -5.597 -11.417 1.00 82.88 164 GLU A C 1
ATOM 1286 O O . GLU A 1 164 ? -16.370 -6.370 -12.123 1.00 82.88 164 GLU A O 1
ATOM 1291 N N . ASP A 1 165 ? -15.583 -4.309 -11.719 1.00 83.06 165 ASP A N 1
ATOM 1292 C CA . ASP A 1 165 ? -16.075 -3.666 -12.940 1.00 83.06 165 ASP A CA 1
ATOM 1293 C C . ASP A 1 165 ? -15.081 -3.777 -14.111 1.00 83.06 165 ASP A C 1
ATOM 1295 O O . ASP A 1 165 ? -15.151 -2.998 -15.059 1.00 83.06 165 ASP A O 1
ATOM 1299 N N . ASP A 1 166 ? -14.138 -4.721 -14.018 1.00 79.75 166 ASP A N 1
ATOM 1300 C CA . ASP A 1 166 ? -13.018 -4.946 -14.938 1.00 79.75 166 ASP A CA 1
ATOM 1301 C C . ASP A 1 166 ? -12.061 -3.752 -15.100 1.00 79.75 166 ASP A C 1
ATOM 1303 O O . ASP A 1 166 ? -11.116 -3.808 -15.894 1.00 79.75 166 ASP A O 1
ATOM 1307 N N . THR A 1 167 ? -12.224 -2.691 -14.304 1.00 85.69 167 THR A N 1
ATOM 1308 C CA . THR A 1 167 ? -11.250 -1.602 -14.265 1.00 85.69 167 THR A CA 1
ATOM 1309 C C . THR A 1 167 ? -10.002 -2.021 -13.494 1.00 85.69 167 THR A C 1
ATOM 1311 O O . THR A 1 167 ? -10.001 -2.938 -12.665 1.00 85.69 167 THR A O 1
ATOM 1314 N N . SER A 1 168 ? -8.898 -1.328 -13.757 1.00 86.94 168 SER A N 1
ATOM 1315 C CA . SER A 1 168 ? -7.655 -1.502 -13.016 1.00 86.94 168 SER A CA 1
ATOM 1316 C C . SER A 1 168 ? -7.059 -0.162 -12.622 1.00 86.94 168 SER A C 1
ATOM 1318 O O . SER A 1 168 ? -7.119 0.793 -13.392 1.00 86.94 168 SER A O 1
ATOM 1320 N N . ALA A 1 169 ? -6.444 -0.102 -11.445 1.00 83.38 169 ALA A N 1
ATOM 1321 C CA . ALA A 1 169 ? -5.714 1.065 -10.977 1.00 83.38 169 ALA A CA 1
ATOM 1322 C C . ALA A 1 169 ? -4.309 0.684 -10.524 1.00 83.38 169 ALA A C 1
ATOM 1324 O O . ALA A 1 169 ? -4.100 -0.307 -9.820 1.00 83.38 169 ALA A O 1
ATOM 1325 N N . TYR A 1 170 ? -3.355 1.532 -10.884 1.00 83.38 170 TYR A N 1
ATOM 1326 C CA . TYR A 1 170 ? -2.007 1.460 -10.357 1.00 83.38 170 TYR A CA 1
ATOM 1327 C C . TYR A 1 170 ? -1.994 1.753 -8.865 1.00 83.38 170 TYR A C 1
ATOM 1329 O O . TYR A 1 170 ? -2.578 2.736 -8.408 1.00 83.38 170 TYR A O 1
ATOM 1337 N N . ILE A 1 171 ? -1.323 0.884 -8.114 1.00 82.75 171 ILE A N 1
ATOM 1338 C CA . ILE A 1 171 ? -1.114 1.094 -6.690 1.00 82.75 171 ILE A CA 1
ATOM 1339 C C . ILE A 1 171 ? -0.025 2.145 -6.546 1.00 82.75 171 ILE A C 1
ATOM 1341 O O . ILE A 1 171 ? 1.113 1.946 -6.982 1.00 82.75 171 ILE A O 1
ATOM 1345 N N . GLU A 1 172 ? -0.391 3.282 -5.972 1.00 74.62 172 GLU A N 1
ATOM 1346 C CA . GLU A 1 172 ? 0.500 4.423 -5.867 1.00 74.62 172 GLU A CA 1
ATOM 1347 C C . GLU A 1 172 ? 1.806 4.032 -5.161 1.00 74.62 172 GLU A C 1
ATOM 1349 O O . GLU A 1 172 ? 1.794 3.330 -4.154 1.00 74.62 172 GLU A O 1
ATOM 1354 N N . GLY A 1 173 ? 2.930 4.414 -5.778 1.00 69.44 173 GLY A N 1
ATOM 1355 C CA . GLY A 1 173 ? 4.308 4.172 -5.336 1.00 69.44 173 GLY A CA 1
ATOM 1356 C C . GLY A 1 173 ? 4.719 2.715 -5.086 1.00 69.44 173 GLY A C 1
ATOM 1357 O O . GLY A 1 173 ? 5.848 2.469 -4.655 1.00 69.44 173 GLY A O 1
ATOM 1358 N N . ALA A 1 174 ? 3.872 1.730 -5.408 1.00 79.19 174 ALA A N 1
ATOM 1359 C CA . ALA A 1 174 ? 4.217 0.311 -5.383 1.00 79.19 174 ALA A CA 1
ATOM 1360 C C . ALA A 1 174 ? 5.035 -0.056 -6.629 1.00 79.19 174 ALA A C 1
ATOM 1362 O O . ALA A 1 174 ? 4.604 -0.825 -7.485 1.00 79.19 174 ALA A O 1
ATOM 1363 N N . THR A 1 175 ? 6.226 0.531 -6.728 1.00 75.56 175 THR A N 1
ATOM 1364 C CA . THR A 1 175 ? 7.129 0.421 -7.881 1.00 75.56 175 THR A CA 1
ATOM 1365 C C . THR A 1 175 ? 8.303 -0.529 -7.641 1.00 75.56 175 THR A C 1
ATOM 1367 O O . THR A 1 175 ? 9.268 -0.568 -8.405 1.00 75.56 175 THR A O 1
ATOM 1370 N N . ASN A 1 176 ? 8.246 -1.300 -6.551 1.00 74.88 176 ASN A N 1
ATOM 1371 C CA . ASN A 1 176 ? 9.256 -2.285 -6.188 1.00 74.88 176 ASN A CA 1
ATOM 1372 C C . ASN A 1 176 ? 8.805 -3.709 -6.541 1.00 74.88 176 ASN A C 1
ATOM 1374 O O . ASN A 1 176 ? 7.612 -3.996 -6.630 1.00 74.88 176 ASN A O 1
ATOM 1378 N N . ARG A 1 177 ? 9.764 -4.633 -6.666 1.00 76.81 177 ARG A N 1
ATOM 1379 C CA . ARG A 1 177 ? 9.475 -6.064 -6.824 1.00 76.81 177 ARG A CA 1
ATOM 1380 C C . ARG A 1 177 ? 8.783 -6.673 -5.604 1.00 76.81 177 ARG A C 1
ATOM 1382 O O . ARG A 1 177 ? 8.093 -7.673 -5.747 1.00 76.81 177 ARG A O 1
ATOM 1389 N N . GLU A 1 178 ? 8.990 -6.109 -4.414 1.00 83.12 178 GLU A N 1
ATOM 1390 C CA . GLU A 1 178 ? 8.310 -6.521 -3.180 1.00 83.12 178 GLU A CA 1
ATOM 1391 C C . GLU A 1 178 ? 7.106 -5.610 -2.899 1.00 83.12 178 GLU A C 1
ATOM 1393 O O . GLU A 1 178 ? 7.214 -4.388 -3.005 1.00 83.12 178 GLU A O 1
ATOM 1398 N N . TYR A 1 179 ? 5.974 -6.194 -2.505 1.00 85.00 179 TYR A N 1
ATOM 1399 C CA . TYR A 1 179 ? 4.760 -5.477 -2.116 1.00 85.00 179 TYR A CA 1
ATOM 1400 C C . TYR A 1 179 ? 4.093 -6.129 -0.911 1.00 85.00 179 TYR A C 1
ATOM 1402 O O . TYR A 1 179 ? 3.959 -7.347 -0.847 1.00 85.00 179 TYR A O 1
ATOM 1410 N N . ILE A 1 180 ? 3.658 -5.315 0.050 1.00 84.19 180 ILE A N 1
ATOM 1411 C CA . ILE A 1 180 ? 2.881 -5.785 1.198 1.00 84.19 180 ILE A CA 1
ATOM 1412 C C . ILE A 1 180 ? 1.402 -5.653 0.864 1.00 84.19 180 ILE A C 1
ATOM 1414 O O . ILE A 1 180 ? 0.926 -4.537 0.668 1.00 84.19 180 ILE A O 1
ATOM 1418 N N . VAL A 1 181 ? 0.684 -6.775 0.861 1.00 88.69 181 VAL A N 1
ATOM 1419 C CA . VAL A 1 181 ? -0.768 -6.796 0.655 1.00 88.69 181 VAL A CA 1
ATOM 1420 C C . VAL A 1 181 ? -1.444 -5.991 1.765 1.00 88.69 181 VAL A C 1
ATOM 1422 O O . VAL A 1 181 ? -1.177 -6.217 2.948 1.00 88.69 181 VAL A O 1
ATOM 1425 N N . THR A 1 182 ? -2.318 -5.054 1.417 1.00 85.75 182 THR A N 1
ATOM 1426 C CA . THR A 1 182 ? -2.997 -4.170 2.373 1.00 85.75 182 THR A CA 1
ATOM 1427 C C . THR A 1 182 ? -4.454 -4.582 2.583 1.00 85.75 182 THR A C 1
ATOM 1429 O O . THR A 1 182 ? -4.985 -5.461 1.903 1.00 85.75 182 THR A O 1
ATOM 1432 N N . ALA A 1 183 ? -5.124 -3.953 3.553 1.00 85.62 183 ALA A N 1
ATOM 1433 C CA . ALA A 1 183 ? -6.565 -4.128 3.733 1.00 85.62 183 ALA A CA 1
ATOM 1434 C C . ALA A 1 183 ? -7.363 -3.630 2.513 1.00 85.62 183 ALA A C 1
ATOM 1436 O O . ALA A 1 183 ? -8.413 -4.189 2.207 1.00 85.62 183 ALA A O 1
ATOM 1437 N N . ASP A 1 184 ? -6.837 -2.640 1.784 1.00 87.00 184 ASP A N 1
ATOM 1438 C CA . ASP A 1 184 ? -7.462 -2.123 0.566 1.00 87.00 184 ASP A CA 1
ATOM 1439 C C . ASP A 1 184 ? -7.389 -3.119 -0.590 1.00 87.00 184 ASP A C 1
ATOM 1441 O O . ASP A 1 184 ? -8.133 -2.970 -1.551 1.00 87.00 184 ASP A O 1
ATOM 1445 N N . ASP A 1 185 ? -6.551 -4.151 -0.512 1.00 91.31 185 ASP A N 1
ATOM 1446 C CA . ASP A 1 185 ? -6.464 -5.190 -1.540 1.00 91.31 185 ASP A CA 1
ATOM 1447 C C . ASP A 1 185 ? -7.500 -6.304 -1.348 1.00 91.31 185 ASP A C 1
ATOM 1449 O O . ASP A 1 185 ? -7.712 -7.096 -2.264 1.00 91.31 185 ASP A O 1
ATOM 1453 N N . VAL A 1 186 ? -8.165 -6.376 -0.187 1.00 92.31 186 VAL A N 1
ATOM 1454 C CA . VAL A 1 186 ? -9.206 -7.381 0.072 1.00 92.31 186 VAL A CA 1
ATOM 1455 C C . VAL A 1 186 ? -10.329 -7.245 -0.959 1.00 92.31 186 VAL A C 1
ATOM 1457 O O . VAL A 1 186 ? -10.718 -6.139 -1.345 1.00 92.31 186 VAL A O 1
ATOM 1460 N N . ASP A 1 187 ? -10.798 -8.398 -1.437 1.00 93.75 187 ASP A N 1
ATOM 1461 C CA . ASP A 1 187 ? -11.778 -8.563 -2.515 1.00 93.75 187 ASP A CA 1
ATOM 1462 C C . ASP A 1 187 ? -11.322 -8.071 -3.900 1.00 93.75 187 ASP A C 1
ATOM 1464 O O . ASP A 1 187 ? -12.103 -8.095 -4.853 1.00 93.75 187 ASP A O 1
ATOM 1468 N N . LYS A 1 188 ? -10.042 -7.705 -4.056 1.00 94.44 188 LYS A N 1
ATOM 1469 C CA . LYS A 1 188 ? -9.442 -7.299 -5.337 1.00 94.44 188 LYS A CA 1
ATOM 1470 C C . LYS A 1 188 ? -8.504 -8.368 -5.874 1.00 94.44 188 LYS A C 1
ATOM 1472 O O . LYS A 1 188 ? -7.977 -9.195 -5.128 1.00 94.44 188 LYS A O 1
ATOM 1477 N N . ILE A 1 189 ? -8.286 -8.345 -7.185 1.00 95.69 189 ILE A N 1
ATOM 1478 C CA . ILE A 1 189 ? -7.227 -9.125 -7.835 1.00 95.69 189 ILE A CA 1
ATOM 1479 C C . ILE A 1 189 ? -5.992 -8.227 -7.940 1.00 95.69 189 ILE A C 1
ATOM 1481 O O . ILE A 1 189 ? -6.101 -7.060 -8.311 1.00 95.69 189 ILE A O 1
ATOM 1485 N N . ILE A 1 190 ? -4.821 -8.767 -7.608 1.00 95.75 190 ILE A N 1
ATOM 1486 C CA . ILE A 1 190 ? -3.555 -8.029 -7.621 1.00 95.75 190 ILE A CA 1
ATOM 1487 C C . ILE A 1 190 ? -2.647 -8.584 -8.715 1.00 95.75 190 ILE A C 1
ATOM 1489 O O . ILE A 1 190 ? -2.498 -9.802 -8.844 1.00 95.75 190 ILE A O 1
ATOM 1493 N N . ALA A 1 191 ? -2.025 -7.693 -9.481 1.00 95.56 191 ALA A N 1
ATOM 1494 C CA . ALA A 1 191 ? -1.049 -8.028 -10.509 1.00 95.56 191 ALA A CA 1
ATOM 1495 C C . ALA A 1 191 ? 0.259 -7.253 -10.318 1.00 95.56 191 ALA A C 1
ATOM 1497 O O . ALA A 1 191 ? 0.275 -6.164 -9.744 1.00 95.56 191 ALA A O 1
ATOM 1498 N N . LEU A 1 192 ? 1.345 -7.823 -10.831 1.00 90.31 192 LEU A N 1
ATOM 1499 C CA . LEU A 1 192 ? 2.627 -7.158 -11.014 1.00 90.31 192 LEU A CA 1
ATOM 1500 C C . LEU A 1 192 ? 2.850 -6.948 -12.509 1.00 90.31 192 LEU A C 1
ATOM 1502 O O . LEU A 1 192 ? 2.832 -7.909 -13.282 1.00 90.31 192 LEU A O 1
ATOM 1506 N N . GLU A 1 193 ? 3.099 -5.704 -12.893 1.00 87.12 193 GLU A N 1
ATOM 1507 C 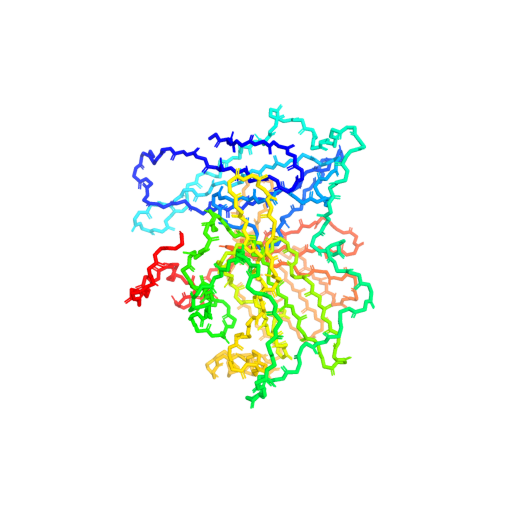CA . GLU A 1 193 ? 3.632 -5.339 -14.199 1.00 87.12 193 GLU A CA 1
ATOM 1508 C C . GLU A 1 193 ? 5.139 -5.126 -14.107 1.00 87.12 193 GLU A C 1
ATOM 1510 O O . GLU A 1 193 ? 5.648 -4.539 -13.149 1.00 87.12 193 GLU A O 1
ATOM 1515 N N . CYS A 1 194 ? 5.853 -5.622 -15.112 1.00 79.88 194 CYS A N 1
ATOM 1516 C CA . CYS A 1 194 ? 7.297 -5.550 -15.216 1.00 79.88 194 CYS A CA 1
ATOM 1517 C C . CYS A 1 194 ? 7.694 -5.101 -16.622 1.00 79.88 194 CYS A C 1
ATOM 1519 O O . CYS A 1 194 ? 7.280 -5.711 -17.606 1.00 79.88 194 CYS A O 1
ATOM 1521 N N . VAL A 1 195 ? 8.536 -4.070 -16.712 1.00 78.00 195 VAL A N 1
ATOM 1522 C CA . VAL A 1 195 ? 9.082 -3.564 -17.979 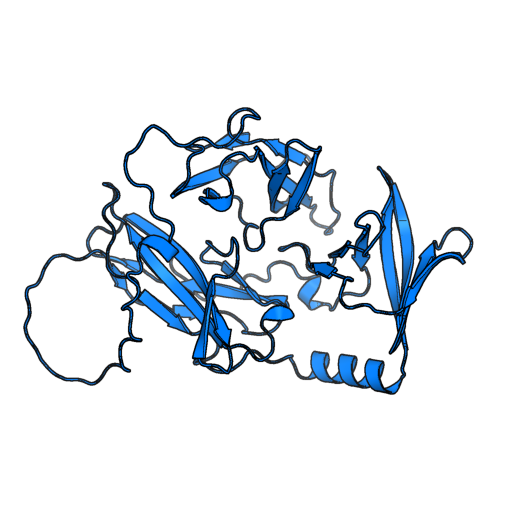1.00 78.00 195 VAL A CA 1
ATOM 1523 C C . VAL A 1 195 ? 10.599 -3.717 -17.962 1.00 78.00 195 VAL A C 1
ATOM 1525 O O . VAL A 1 195 ? 11.263 -3.033 -17.174 1.00 78.00 195 VAL A O 1
ATOM 1528 N N . PRO A 1 196 ? 11.173 -4.599 -18.794 1.00 72.69 196 PRO A N 1
ATOM 1529 C CA . PRO A 1 196 ? 12.614 -4.782 -18.864 1.00 72.69 196 PRO A CA 1
ATOM 1530 C C . PRO A 1 196 ? 13.291 -3.596 -19.561 1.00 72.69 196 PRO A C 1
ATOM 1532 O O . PRO A 1 196 ? 12.788 -3.073 -20.554 1.00 72.69 196 PRO A O 1
ATOM 1535 N N . VAL A 1 197 ? 14.458 -3.184 -19.060 1.00 68.06 197 VAL A N 1
ATOM 1536 C CA . VAL A 1 197 ? 15.207 -2.012 -19.540 1.00 68.06 197 VAL A CA 1
ATOM 1537 C C . VAL A 1 197 ? 16.687 -2.347 -19.747 1.00 68.06 197 VAL A C 1
ATOM 1539 O O . VAL A 1 197 ? 17.331 -2.946 -18.878 1.00 68.06 197 VAL A O 1
ATOM 1542 N N . ASP A 1 198 ? 17.263 -1.959 -20.887 1.00 68.94 198 ASP A N 1
ATOM 1543 C CA . ASP A 1 198 ? 18.700 -2.126 -21.160 1.00 68.94 198 ASP A CA 1
ATOM 1544 C C . ASP A 1 198 ? 19.563 -0.989 -20.594 1.00 68.94 198 ASP A C 1
ATOM 1546 O O . ASP A 1 198 ? 19.082 0.019 -20.077 1.00 68.94 198 ASP A O 1
ATOM 1550 N N . ASN A 1 199 ? 20.882 -1.132 -20.728 1.00 67.62 199 ASN A N 1
ATOM 1551 C CA . ASN A 1 199 ? 21.849 -0.139 -20.260 1.00 67.62 199 ASN A CA 1
ATOM 1552 C C . ASN A 1 199 ? 21.803 1.202 -21.022 1.00 67.62 199 ASN A C 1
ATOM 1554 O O . ASN A 1 199 ? 22.436 2.169 -20.595 1.00 67.62 199 ASN A O 1
ATOM 1558 N N . LYS A 1 200 ? 21.072 1.274 -22.140 1.00 65.00 200 LYS A N 1
ATOM 1559 C CA . LYS A 1 200 ? 20.822 2.493 -22.921 1.00 65.00 200 LYS A CA 1
ATOM 1560 C C . LYS A 1 200 ? 19.462 3.115 -22.587 1.00 65.00 200 LYS A C 1
ATOM 1562 O O . LYS A 1 200 ? 19.148 4.173 -23.129 1.00 65.00 200 LYS A O 1
ATOM 1567 N N . GLY A 1 201 ? 18.679 2.502 -21.697 1.00 57.56 201 GLY A N 1
ATOM 1568 C CA . GLY A 1 201 ? 17.343 2.955 -21.323 1.00 57.56 201 GLY A CA 1
ATOM 1569 C C . GLY A 1 201 ? 16.246 2.574 -22.320 1.00 57.56 201 GLY A C 1
ATOM 1570 O O . GLY A 1 201 ? 15.146 3.110 -22.211 1.00 57.56 201 GLY A O 1
ATOM 1571 N N . ARG A 1 202 ? 16.512 1.685 -23.290 1.00 67.12 202 ARG A N 1
ATOM 1572 C CA . ARG A 1 202 ? 15.454 1.131 -24.150 1.00 67.12 202 ARG A CA 1
ATOM 1573 C C . ARG A 1 202 ? 14.593 0.185 -23.323 1.00 67.12 202 ARG A C 1
ATOM 1575 O O . ARG A 1 202 ? 15.124 -0.549 -22.493 1.00 67.12 202 ARG A O 1
ATOM 1582 N N . GLN A 1 203 ? 13.289 0.221 -23.558 1.00 68.75 203 GLN A N 1
ATOM 1583 C CA . GLN A 1 203 ? 12.292 -0.578 -22.850 1.00 68.75 203 GLN A CA 1
ATOM 1584 C C . GLN A 1 203 ? 11.834 -1.735 -23.741 1.00 68.75 203 GLN A C 1
ATOM 1586 O O . GLN A 1 203 ? 11.709 -1.562 -24.953 1.00 68.75 203 GLN A O 1
ATOM 1591 N N . GLY A 1 204 ? 11.630 -2.908 -23.147 1.00 69.69 204 GLY A N 1
ATOM 1592 C CA . GLY A 1 204 ? 10.946 -4.026 -23.794 1.00 69.69 204 GLY A CA 1
ATOM 1593 C C . GLY A 1 204 ? 9.440 -4.002 -23.545 1.00 69.69 204 GLY A C 1
ATOM 1594 O O . GLY A 1 204 ? 8.896 -3.035 -23.013 1.00 69.69 204 GLY A O 1
ATOM 1595 N N . GLU A 1 205 ? 8.776 -5.089 -23.924 1.00 78.44 205 GLU A N 1
ATOM 1596 C CA . GLU A 1 205 ? 7.335 -5.265 -23.737 1.00 78.44 205 GLU A CA 1
ATOM 1597 C C . GLU A 1 205 ? 6.956 -5.348 -22.249 1.00 78.44 205 GLU A C 1
ATOM 1599 O O . GLU A 1 205 ? 7.704 -5.887 -21.426 1.00 78.44 205 GLU A O 1
ATOM 1604 N N . ILE A 1 206 ? 5.775 -4.826 -21.907 1.00 77.25 206 ILE A N 1
ATOM 1605 C CA . ILE A 1 206 ? 5.216 -4.936 -20.560 1.00 77.25 206 ILE A CA 1
ATOM 1606 C C . ILE A 1 206 ? 4.785 -6.384 -20.316 1.00 77.25 206 ILE A C 1
ATOM 1608 O O . ILE A 1 206 ? 3.946 -6.929 -21.026 1.00 77.25 206 ILE A O 1
ATOM 1612 N N . MET A 1 207 ? 5.312 -6.995 -19.258 1.00 82.31 207 MET A N 1
ATOM 1613 C CA . MET A 1 207 ? 4.897 -8.318 -18.802 1.00 82.31 207 MET A CA 1
ATOM 1614 C C . MET A 1 207 ? 4.014 -8.183 -17.563 1.00 82.31 207 MET A C 1
ATOM 1616 O O . MET A 1 207 ? 4.432 -7.577 -16.578 1.00 82.31 207 MET A O 1
ATOM 1620 N N . ARG A 1 208 ? 2.815 -8.777 -17.582 1.00 88.88 208 ARG A N 1
ATOM 1621 C CA . ARG A 1 208 ? 1.885 -8.788 -16.442 1.00 88.88 208 ARG A CA 1
ATOM 1622 C C . ARG A 1 208 ? 1.700 -10.204 -15.910 1.00 88.88 208 ARG A C 1
ATOM 1624 O O . ARG A 1 208 ? 1.432 -11.127 -16.674 1.00 88.88 208 ARG A O 1
ATOM 1631 N N . ILE A 1 209 ? 1.782 -10.359 -14.593 1.00 92.69 209 ILE A N 1
ATOM 1632 C CA . ILE A 1 209 ? 1.465 -11.610 -13.899 1.00 92.69 209 ILE A CA 1
ATOM 1633 C C . ILE A 1 209 ? 0.575 -11.349 -12.686 1.00 92.69 209 ILE A C 1
ATOM 1635 O O . ILE A 1 209 ? 0.681 -10.313 -12.034 1.00 92.69 209 ILE A O 1
ATOM 1639 N N . PHE A 1 210 ? -0.305 -12.297 -12.371 1.00 95.44 210 PHE A N 1
ATOM 1640 C CA . PHE A 1 210 ? -1.277 -12.159 -11.289 1.00 95.44 210 PHE A CA 1
ATOM 1641 C C . PHE A 1 210 ? -0.824 -12.889 -10.026 1.00 95.44 210 PHE A C 1
ATOM 1643 O O . PHE A 1 210 ? -0.339 -14.021 -10.079 1.00 95.44 210 PHE A O 1
ATOM 1650 N N . ALA A 1 211 ? -1.023 -12.253 -8.874 1.00 94.81 211 ALA A N 1
ATOM 1651 C CA . ALA A 1 211 ? -0.911 -12.919 -7.586 1.00 94.81 211 ALA A CA 1
ATOM 1652 C C . ALA A 1 211 ? -2.086 -13.888 -7.389 1.00 94.81 211 ALA A C 1
ATOM 1654 O O . ALA A 1 211 ? -3.126 -13.767 -8.040 1.00 94.81 211 ALA A O 1
ATOM 1655 N N . ASN A 1 212 ? -1.937 -14.824 -6.446 1.00 95.06 212 ASN A N 1
ATOM 1656 C CA . ASN A 1 212 ? -3.036 -15.669 -5.966 1.00 95.06 212 ASN A CA 1
ATOM 1657 C C . ASN A 1 212 ? -3.790 -16.425 -7.078 1.00 95.06 212 ASN A C 1
ATOM 1659 O O . ASN A 1 212 ? -5.006 -16.581 -6.999 1.00 95.06 212 ASN A O 1
ATOM 1663 N N . GLU A 1 213 ? -3.098 -16.844 -8.142 1.00 92.88 213 GLU A N 1
ATOM 1664 C CA . GLU A 1 213 ? -3.725 -17.504 -9.301 1.00 92.88 213 GLU A CA 1
ATOM 1665 C C . GLU A 1 213 ? -4.879 -16.677 -9.900 1.00 92.88 213 GLU A C 1
ATOM 1667 O O . GLU A 1 213 ? -5.909 -17.227 -10.282 1.00 92.88 213 GLU A O 1
ATOM 1672 N N . GLN A 1 214 ? -4.735 -15.344 -9.917 1.00 94.19 214 GLN A N 1
ATOM 1673 C CA . GLN A 1 214 ? -5.762 -14.404 -10.384 1.00 94.19 214 GLN A CA 1
ATOM 1674 C C . GLN A 1 214 ? -7.067 -14.443 -9.562 1.00 94.19 214 GLN A C 1
ATOM 1676 O O . GLN A 1 214 ? -8.110 -13.955 -9.991 1.00 94.19 214 GLN A O 1
ATOM 1681 N N . LYS A 1 215 ? -7.032 -14.991 -8.344 1.00 94.75 215 LYS A N 1
ATOM 1682 C CA . LYS A 1 215 ? -8.165 -14.966 -7.412 1.00 94.75 215 LYS A CA 1
ATOM 1683 C C . LYS A 1 215 ? -8.095 -13.734 -6.521 1.00 94.75 215 LYS A C 1
ATOM 1685 O O . LYS A 1 215 ? -7.017 -13.229 -6.200 1.00 94.75 215 LYS A O 1
ATOM 1690 N N . LYS A 1 216 ? -9.262 -13.302 -6.044 1.00 96.06 216 LYS A N 1
ATOM 1691 C CA . LYS A 1 216 ? -9.381 -12.203 -5.083 1.00 96.06 216 LYS A CA 1
ATOM 1692 C C . LYS A 1 216 ? -8.559 -12.471 -3.824 1.00 96.06 216 LYS A C 1
ATOM 1694 O O . LYS A 1 216 ? -8.549 -13.592 -3.307 1.00 96.06 216 LYS A O 1
ATOM 1699 N N . ILE A 1 217 ? -7.892 -11.438 -3.326 1.00 95.69 217 ILE A N 1
ATOM 1700 C CA . ILE A 1 217 ? -7.249 -11.466 -2.015 1.00 95.69 217 ILE A CA 1
ATOM 1701 C C . ILE A 1 217 ? -8.333 -11.616 -0.950 1.00 95.69 217 ILE A C 1
ATOM 1703 O O . ILE A 1 217 ? -9.333 -10.901 -0.952 1.00 95.69 217 ILE A O 1
ATOM 1707 N N . THR A 1 218 ? -8.118 -12.539 -0.018 1.00 95.06 218 THR A N 1
ATOM 1708 C CA . THR A 1 218 ? -9.023 -12.769 1.111 1.00 95.06 218 THR A CA 1
ATOM 1709 C C . THR A 1 218 ? -8.261 -12.708 2.421 1.00 95.06 218 THR A C 1
ATOM 1711 O O . THR A 1 218 ? -7.065 -12.999 2.465 1.00 95.06 218 THR A O 1
ATOM 1714 N N . CYS A 1 219 ? -8.954 -12.372 3.504 1.00 91.88 219 CYS A N 1
ATOM 1715 C CA . CYS A 1 219 ? -8.426 -12.518 4.854 1.00 91.88 219 CYS A CA 1
ATOM 1716 C C . CYS A 1 219 ? -8.052 -13.983 5.143 1.00 91.88 219 CYS A C 1
ATOM 1718 O O . CYS A 1 219 ? -8.666 -14.917 4.617 1.00 91.88 219 CYS A O 1
ATOM 1720 N N . ASP A 1 220 ? -7.044 -14.202 5.990 1.00 90.69 220 ASP A N 1
ATOM 1721 C CA . ASP A 1 220 ? -6.839 -15.532 6.566 1.00 90.69 220 ASP A CA 1
ATOM 1722 C C . ASP A 1 220 ? -8.017 -15.891 7.509 1.00 90.69 220 ASP A C 1
ATOM 1724 O O . ASP A 1 220 ? -8.683 -14.986 8.025 1.00 90.69 220 ASP A O 1
ATOM 1728 N N . PRO A 1 221 ? -8.320 -17.184 7.740 1.00 91.12 221 PRO A N 1
ATOM 1729 C CA . PRO A 1 221 ? -9.486 -17.575 8.538 1.00 91.12 221 PRO A CA 1
ATOM 1730 C C . PRO A 1 221 ? -9.474 -17.036 9.975 1.00 91.12 221 PRO A C 1
ATOM 1732 O O . PRO A 1 221 ? -10.522 -16.676 10.506 1.00 91.12 221 PRO A O 1
ATOM 1735 N N . GLU A 1 222 ? -8.295 -16.938 10.596 1.00 89.94 222 GLU A N 1
ATOM 1736 C CA . GLU A 1 222 ? -8.140 -16.380 11.944 1.00 89.94 222 GLU A CA 1
ATOM 1737 C C . GLU A 1 222 ? -8.452 -14.873 11.937 1.00 89.94 222 GLU A C 1
ATOM 1739 O O . GLU A 1 222 ? -9.035 -14.346 12.882 1.00 89.94 222 GLU A O 1
ATOM 1744 N N . MET A 1 223 ? -8.072 -14.152 10.874 1.00 88.62 223 MET A N 1
ATOM 1745 C CA . MET A 1 223 ? -8.358 -12.726 10.639 1.00 88.62 223 MET A CA 1
ATOM 1746 C C . MET A 1 223 ? -9.833 -12.489 10.493 1.00 88.62 223 MET A C 1
ATOM 1748 O O . MET A 1 223 ? -10.386 -11.649 11.203 1.00 88.62 223 MET A O 1
ATOM 1752 N N . GLN A 1 224 ? -10.460 -13.276 9.631 1.00 92.38 224 GLN A N 1
ATOM 1753 C CA . GLN A 1 224 ? -11.883 -13.166 9.415 1.00 92.38 224 GLN A CA 1
ATOM 1754 C C . GLN A 1 224 ? -12.653 -13.419 10.715 1.00 92.38 224 GLN A C 1
ATOM 1756 O O . GLN A 1 224 ? -13.489 -12.608 11.100 1.00 92.38 224 GLN A O 1
ATOM 1761 N N . GLN A 1 225 ? -12.287 -14.461 11.464 1.00 93.31 225 GLN A N 1
ATOM 1762 C CA . GLN A 1 225 ? -12.946 -14.790 12.724 1.00 93.31 225 GLN A CA 1
ATOM 1763 C C . GLN A 1 225 ? -12.800 -13.690 13.792 1.00 93.31 225 GLN A C 1
ATOM 1765 O O . GLN A 1 225 ? -13.755 -13.402 14.514 1.00 93.31 225 GLN A O 1
ATOM 1770 N N . GLU A 1 226 ? -11.626 -13.065 13.927 1.00 91.00 226 GLU A N 1
ATOM 1771 C CA . GLU A 1 226 ? -11.455 -11.940 14.856 1.00 91.00 226 GLU A CA 1
ATOM 1772 C C . GLU A 1 226 ? -12.308 -10.731 14.462 1.00 91.00 226 GLU A C 1
ATOM 1774 O O . GLU A 1 226 ? -12.947 -10.136 15.332 1.00 91.00 226 GLU A O 1
ATOM 1779 N N . ILE A 1 227 ? -12.344 -10.392 13.168 1.00 90.19 227 ILE A N 1
ATOM 1780 C CA . ILE A 1 227 ? -13.177 -9.305 12.644 1.00 90.19 227 ILE A CA 1
ATOM 1781 C C . ILE A 1 227 ? -14.649 -9.591 12.953 1.00 90.19 227 ILE A C 1
ATOM 1783 O O . ILE A 1 227 ? -15.320 -8.744 13.545 1.00 90.19 227 ILE A O 1
ATOM 1787 N N . ASP A 1 228 ? -15.128 -10.796 12.648 1.00 93.50 228 ASP A N 1
ATOM 1788 C CA . ASP A 1 228 ? -16.514 -11.203 12.885 1.00 93.50 228 ASP A CA 1
ATOM 1789 C C . ASP A 1 228 ? -16.876 -11.114 14.377 1.00 93.50 228 ASP A C 1
ATOM 1791 O O . ASP A 1 228 ? -17.914 -10.561 14.746 1.00 93.50 228 ASP A O 1
ATOM 1795 N N . ASN A 1 229 ? -15.984 -11.568 15.263 1.00 93.25 229 ASN A N 1
ATOM 1796 C CA . ASN A 1 229 ? -16.168 -11.460 16.711 1.00 93.25 229 ASN A CA 1
ATOM 1797 C C . ASN A 1 229 ? -16.264 -10.000 17.182 1.00 93.25 229 ASN A C 1
ATOM 1799 O O . ASN A 1 229 ? -17.085 -9.681 18.047 1.00 93.25 229 ASN A O 1
ATOM 1803 N N . TYR A 1 230 ? -15.446 -9.098 16.631 1.00 91.44 230 TYR A N 1
ATOM 1804 C CA . TYR A 1 230 ? -15.507 -7.670 16.964 1.00 91.44 230 TYR A CA 1
ATOM 1805 C C . TYR A 1 230 ? -16.788 -7.017 16.446 1.00 91.44 230 TYR A C 1
ATOM 1807 O O . TYR A 1 230 ? -17.392 -6.211 17.158 1.00 91.44 230 TYR A O 1
ATOM 1815 N N . MET A 1 231 ? -17.239 -7.407 15.253 1.00 90.44 231 MET A N 1
ATOM 1816 C CA . MET A 1 231 ? -18.497 -6.940 14.675 1.00 90.44 231 MET A CA 1
ATOM 1817 C C . MET A 1 231 ? -19.704 -7.388 15.510 1.00 90.44 231 MET A C 1
ATOM 1819 O O . MET A 1 231 ? -20.576 -6.565 15.803 1.00 90.44 231 MET A O 1
ATOM 1823 N N . LEU A 1 232 ? -19.713 -8.646 15.970 1.00 93.69 232 LEU A N 1
ATOM 1824 C CA . LEU A 1 232 ? -20.741 -9.196 16.863 1.00 93.69 232 LEU A CA 1
ATOM 1825 C C . LEU A 1 232 ? -20.748 -8.522 18.242 1.00 93.69 232 LEU A C 1
ATOM 1827 O O . LEU A 1 232 ? -21.814 -8.232 18.780 1.00 93.69 232 LEU A O 1
ATOM 1831 N N . ALA A 1 233 ? -19.572 -8.241 18.811 1.00 93.88 233 ALA A N 1
ATOM 1832 C CA . ALA A 1 233 ? -19.457 -7.547 20.095 1.00 93.88 233 ALA A CA 1
ATOM 1833 C C . ALA A 1 233 ? -19.886 -6.067 20.023 1.00 93.88 233 ALA A C 1
ATOM 1835 O O . ALA A 1 233 ? -20.189 -5.456 21.048 1.00 93.88 233 ALA A O 1
ATOM 1836 N N . GLY A 1 234 ? -19.880 -5.468 18.828 1.00 92.81 234 GLY A N 1
ATOM 1837 C CA . GLY A 1 234 ? -20.305 -4.090 18.566 1.00 92.81 234 GLY A CA 1
ATOM 1838 C C . GLY A 1 234 ? -19.305 -3.005 18.985 1.00 92.81 234 GLY A C 1
ATOM 1839 O O . GLY A 1 234 ? -19.449 -1.847 18.575 1.00 92.81 234 GLY A O 1
ATOM 1840 N N . GLN A 1 235 ? -18.281 -3.359 19.765 1.00 92.00 235 GLN A N 1
ATOM 1841 C CA . GLN A 1 235 ? -17.128 -2.510 20.045 1.00 92.00 235 GLN A CA 1
ATOM 1842 C C . GLN A 1 235 ? -15.870 -3.323 20.367 1.00 92.00 235 GLN A C 1
ATOM 1844 O O . GLN A 1 235 ? -15.939 -4.416 20.931 1.00 92.00 235 GLN A O 1
ATOM 1849 N N . LYS A 1 236 ? -14.706 -2.731 20.104 1.00 93.56 236 LYS A N 1
ATOM 1850 C CA . LYS A 1 236 ? -13.392 -3.255 20.472 1.00 93.56 236 LYS A CA 1
ATOM 1851 C C . LYS A 1 236 ? -12.459 -2.117 20.876 1.00 93.56 236 LYS A C 1
ATOM 1853 O O . LYS A 1 236 ? -12.491 -1.036 20.294 1.00 93.56 236 LYS A O 1
ATOM 1858 N N . SER A 1 237 ? -11.626 -2.366 21.880 1.00 92.00 237 SER A N 1
ATOM 1859 C CA . SER A 1 237 ? -10.558 -1.459 22.301 1.00 92.00 237 SER A CA 1
ATOM 1860 C C . SER A 1 237 ? -9.188 -2.042 21.982 1.00 92.00 237 SER A C 1
ATOM 1862 O O . SER A 1 237 ? -8.986 -3.245 22.156 1.00 92.00 237 SER A O 1
ATOM 1864 N N . PHE A 1 238 ? -8.250 -1.176 21.617 1.00 91.56 238 PHE A N 1
ATOM 1865 C CA . PHE A 1 238 ? -6.864 -1.519 21.322 1.00 91.56 238 PHE A CA 1
ATOM 1866 C C . PHE A 1 238 ? -5.916 -0.618 22.108 1.00 91.56 238 PHE A C 1
ATOM 1868 O O . PHE A 1 238 ? -6.173 0.583 22.254 1.00 91.56 238 PHE A O 1
ATOM 1875 N N . SER A 1 239 ? -4.813 -1.183 22.604 1.00 90.69 239 SER A N 1
ATOM 1876 C CA . SER A 1 239 ? -3.730 -0.373 23.157 1.00 90.69 239 SER A CA 1
ATOM 1877 C C . SER A 1 239 ? -2.871 0.196 22.030 1.00 90.69 239 SER A C 1
ATOM 1879 O O . SER A 1 239 ? -2.428 -0.536 21.142 1.00 90.69 239 SER A O 1
ATOM 1881 N N . ALA A 1 240 ? -2.631 1.505 22.068 1.00 91.75 240 ALA A N 1
ATOM 1882 C CA . ALA A 1 240 ? -1.842 2.198 21.060 1.00 91.75 240 ALA A CA 1
ATOM 1883 C C . ALA A 1 240 ? -1.070 3.380 21.667 1.00 91.75 240 ALA A C 1
ATOM 1885 O O . ALA A 1 240 ? -1.219 3.705 22.844 1.00 91.75 240 ALA A O 1
ATOM 1886 N N . SER A 1 241 ? -0.240 4.027 20.861 1.00 91.06 241 SER A N 1
ATOM 1887 C CA . SER A 1 241 ? 0.438 5.282 21.169 1.00 91.06 241 SER A CA 1
ATOM 1888 C C . SER A 1 241 ? 0.046 6.338 20.146 1.00 91.06 241 SER A C 1
ATOM 1890 O O . SER A 1 241 ? 0.046 6.076 18.947 1.00 91.06 241 SER A O 1
ATOM 1892 N N . LEU A 1 242 ? -0.278 7.537 20.613 1.00 90.06 242 LEU A N 1
ATOM 1893 C CA . LEU A 1 242 ? -0.594 8.688 19.778 1.00 90.06 242 LEU A CA 1
ATOM 1894 C C . LEU A 1 242 ? 0.619 9.616 19.713 1.00 90.06 242 LEU A C 1
ATOM 1896 O O . LEU A 1 242 ? 1.114 10.055 20.754 1.00 90.06 242 LEU A O 1
ATOM 1900 N N . LEU A 1 243 ? 1.074 9.945 18.505 1.00 83.38 243 LEU A N 1
ATOM 1901 C CA . LEU A 1 243 ? 2.126 10.941 18.319 1.00 83.38 243 LEU A CA 1
ATOM 1902 C C . LEU A 1 243 ? 1.554 12.344 18.564 1.00 83.38 243 LEU A C 1
ATOM 1904 O O . LEU A 1 243 ? 0.718 12.827 17.800 1.00 83.38 243 LEU A O 1
ATOM 1908 N N . MET A 1 244 ? 2.024 13.011 19.618 1.00 78.25 244 MET A N 1
ATOM 1909 C CA . MET A 1 244 ? 1.677 14.393 19.950 1.00 78.25 244 MET A CA 1
ATOM 1910 C C . MET A 1 244 ? 2.945 15.250 20.011 1.00 78.25 244 MET A C 1
ATOM 1912 O O . MET A 1 244 ? 3.674 15.270 21.005 1.00 78.25 244 MET A O 1
ATOM 1916 N N . GLY A 1 245 ? 3.222 15.973 18.923 1.00 73.19 245 GLY A N 1
ATOM 1917 C CA . GLY A 1 245 ? 4.452 16.754 18.781 1.00 73.19 245 GLY A CA 1
ATOM 1918 C C . GLY A 1 245 ? 5.680 15.842 18.727 1.00 73.19 245 GLY A C 1
ATOM 1919 O O . GLY A 1 245 ? 5.859 15.105 17.764 1.00 73.19 245 GLY A O 1
ATOM 1920 N N . THR A 1 246 ? 6.528 15.894 19.757 1.00 68.38 246 THR A N 1
ATOM 1921 C CA . THR A 1 246 ? 7.722 15.037 19.897 1.00 68.38 246 THR A CA 1
ATOM 1922 C C . THR A 1 246 ? 7.551 13.901 20.913 1.00 68.38 246 THR A C 1
ATOM 1924 O O . THR A 1 246 ? 8.490 13.128 21.104 1.00 68.38 246 THR A O 1
ATOM 1927 N N . SER A 1 247 ? 6.384 13.793 21.562 1.00 74.94 247 SER A N 1
ATOM 1928 C CA . SER A 1 247 ? 6.069 12.748 22.547 1.00 74.94 247 SER A CA 1
ATOM 1929 C C . SER A 1 247 ? 5.100 11.718 21.967 1.00 74.94 247 SER A C 1
ATOM 1931 O O . SER A 1 247 ? 4.196 12.067 21.208 1.00 74.94 247 SER A O 1
ATOM 1933 N N . ASN A 1 248 ? 5.267 10.456 22.361 1.00 83.88 248 ASN A N 1
ATOM 1934 C CA . ASN A 1 248 ? 4.298 9.393 22.109 1.00 83.88 248 ASN A CA 1
ATOM 1935 C C . ASN A 1 248 ? 3.495 9.156 23.387 1.00 83.88 248 ASN A C 1
ATOM 1937 O O . ASN A 1 248 ? 4.021 8.608 24.356 1.00 83.88 248 ASN A O 1
ATOM 1941 N N . GLU A 1 249 ? 2.223 9.541 23.376 1.00 87.88 249 GLU A N 1
ATOM 1942 C CA . GLU A 1 249 ? 1.340 9.357 24.524 1.00 87.88 249 GLU A CA 1
ATOM 1943 C C . GLU A 1 249 ? 0.617 8.009 24.435 1.00 87.88 249 GLU A C 1
ATOM 1945 O O . GLU A 1 249 ? 0.020 7.708 23.399 1.00 87.88 249 GLU A O 1
ATOM 1950 N N . PRO A 1 250 ? 0.618 7.187 25.497 1.00 91.31 250 PRO A N 1
ATOM 1951 C CA . PRO A 1 250 ? -0.139 5.944 25.507 1.00 91.31 250 PRO A CA 1
ATOM 1952 C C . PRO A 1 250 ? -1.641 6.240 25.470 1.00 91.31 250 PRO A C 1
ATOM 1954 O O . PRO A 1 250 ? -2.152 7.046 26.253 1.00 91.31 250 PRO A O 1
ATOM 1957 N N . ILE A 1 251 ? -2.363 5.547 24.594 1.00 92.56 251 ILE A N 1
ATOM 1958 C CA . ILE A 1 251 ? -3.802 5.693 24.400 1.00 92.56 251 ILE A CA 1
ATOM 1959 C C . ILE A 1 251 ? -4.528 4.346 24.429 1.00 92.56 251 ILE A C 1
ATOM 1961 O O . ILE A 1 251 ? -3.946 3.277 24.230 1.00 92.56 251 ILE A O 1
ATOM 1965 N N . ILE A 1 252 ? -5.839 4.419 24.639 1.00 92.44 252 ILE A N 1
ATOM 1966 C CA . ILE A 1 252 ? -6.766 3.339 24.309 1.00 92.44 252 ILE A CA 1
ATOM 1967 C C . ILE A 1 252 ? -7.635 3.820 23.150 1.00 92.44 252 ILE A C 1
ATOM 1969 O O . ILE A 1 252 ? -8.341 4.826 23.275 1.00 92.44 252 ILE A O 1
ATOM 1973 N N . PHE A 1 253 ? -7.568 3.098 22.035 1.00 92.94 253 PHE A N 1
ATOM 1974 C CA . PHE A 1 253 ? -8.349 3.363 20.834 1.00 92.94 253 PHE A CA 1
ATOM 1975 C C . PHE A 1 253 ? -9.580 2.456 20.826 1.00 92.94 253 PHE A C 1
ATOM 1977 O O . PHE A 1 253 ? -9.452 1.236 20.751 1.00 92.94 253 PHE A O 1
ATOM 1984 N N . TYR A 1 254 ? -10.773 3.038 20.895 1.00 92.81 254 TYR A N 1
ATOM 1985 C CA . TYR A 1 254 ? -12.043 2.323 20.805 1.00 92.81 254 TYR A CA 1
ATOM 1986 C C . TYR A 1 254 ? -12.627 2.457 19.402 1.00 92.81 254 TYR A C 1
ATOM 1988 O O . TYR A 1 254 ? -12.847 3.569 18.921 1.00 92.81 254 TYR A O 1
ATOM 1996 N N . LEU A 1 255 ? -12.943 1.322 18.790 1.00 92.94 255 LEU A N 1
ATOM 1997 C CA . LEU A 1 255 ? -13.744 1.210 17.578 1.00 92.94 255 LEU A CA 1
ATOM 1998 C C . LEU A 1 255 ? -15.103 0.625 17.958 1.00 92.94 255 LEU A C 1
ATOM 2000 O O . LEU A 1 255 ? -15.166 -0.430 18.581 1.00 92.94 255 LEU A O 1
ATOM 2004 N N . GLY A 1 256 ? -16.188 1.312 17.622 1.00 92.12 256 GLY A N 1
ATOM 2005 C CA . GLY A 1 256 ? -17.554 0.805 17.757 1.00 92.12 256 GLY A CA 1
ATOM 2006 C C . GLY A 1 256 ? -18.305 0.969 16.444 1.00 92.12 256 GLY A C 1
ATOM 2007 O O . GLY A 1 256 ? -17.843 1.687 15.576 1.00 92.12 256 GLY A O 1
ATOM 2008 N N . GLN A 1 257 ? -19.483 0.365 16.294 1.00 88.19 257 GLN A N 1
ATOM 2009 C CA . GLN A 1 257 ? -20.185 0.300 14.995 1.00 88.19 257 GLN A CA 1
ATOM 2010 C C . GLN A 1 257 ? -20.425 1.648 14.281 1.00 88.19 257 GLN A C 1
ATOM 2012 O O . GLN A 1 257 ? -20.419 1.700 13.058 1.00 88.19 257 GLN A O 1
ATOM 2017 N N . TYR A 1 258 ? -20.631 2.744 15.020 1.00 89.94 258 TYR A N 1
ATOM 2018 C CA . TYR A 1 258 ? -21.001 4.050 14.438 1.00 89.94 258 TYR A CA 1
ATOM 2019 C C . TYR A 1 258 ? -20.087 5.203 14.870 1.00 89.94 258 TYR A C 1
ATOM 2021 O O . TYR A 1 258 ? -20.321 6.360 14.510 1.00 89.94 258 TYR A O 1
ATOM 2029 N N . LYS A 1 259 ? -19.102 4.917 15.724 1.00 92.62 259 LYS A N 1
ATOM 2030 C CA . LYS A 1 259 ? -18.250 5.923 16.359 1.00 92.62 259 LYS A CA 1
ATOM 2031 C C . LYS A 1 259 ? -16.939 5.317 16.823 1.00 92.62 259 LYS A C 1
ATOM 2033 O O . LYS A 1 259 ? -16.887 4.148 17.196 1.00 92.62 259 LYS A O 1
ATOM 2038 N N . TYR A 1 260 ? -15.924 6.159 16.917 1.00 93.19 260 TYR A N 1
ATOM 2039 C CA . TYR A 1 260 ? -14.628 5.811 17.476 1.00 93.19 260 TYR A CA 1
ATOM 2040 C C . TYR A 1 260 ? -14.244 6.797 18.583 1.00 93.19 260 TYR A C 1
ATOM 2042 O O . TYR A 1 260 ? -14.749 7.923 18.653 1.00 93.19 260 TYR A O 1
ATOM 2050 N N . GLN A 1 261 ? -13.398 6.346 19.507 1.00 93.12 261 GLN A N 1
ATOM 2051 C CA . GLN A 1 261 ? -12.980 7.147 20.657 1.00 93.12 261 GLN A CA 1
ATOM 2052 C C . GLN A 1 261 ? -11.503 6.930 20.949 1.00 93.12 261 GLN A C 1
ATOM 2054 O O . GLN A 1 261 ? -11.008 5.809 20.868 1.00 93.12 261 GLN A O 1
ATOM 2059 N N . ILE A 1 262 ? -10.812 7.994 21.346 1.00 92.31 262 ILE A N 1
ATOM 2060 C CA . ILE A 1 262 ? -9.420 7.926 21.787 1.00 92.31 262 ILE A CA 1
ATOM 2061 C C . ILE A 1 262 ? -9.344 8.479 23.206 1.00 92.31 262 ILE A C 1
ATOM 2063 O O . ILE A 1 262 ? -9.719 9.629 23.457 1.00 92.31 262 ILE A O 1
ATOM 2067 N N . LEU A 1 263 ? -8.862 7.651 24.132 1.00 91.44 263 LEU A N 1
ATOM 2068 C CA . LEU A 1 263 ? -8.586 8.035 25.516 1.00 91.44 263 LEU A CA 1
ATOM 2069 C C . LEU A 1 263 ? -7.078 8.101 25.730 1.00 91.44 263 LEU A C 1
ATOM 2071 O O . LEU A 1 263 ? -6.390 7.122 25.453 1.00 91.44 263 LEU A O 1
ATOM 2075 N N . ILE A 1 264 ? -6.573 9.203 26.283 1.00 88.75 264 ILE A N 1
ATOM 2076 C CA . ILE A 1 264 ? -5.173 9.287 26.713 1.00 88.75 264 ILE A CA 1
ATOM 2077 C C . ILE A 1 264 ? -5.040 8.605 28.077 1.00 88.75 264 ILE A C 1
ATOM 2079 O O . ILE A 1 264 ? -5.777 8.917 29.017 1.00 88.75 264 ILE A O 1
ATOM 2083 N N . ASN A 1 265 ? -4.122 7.642 28.182 1.00 76.75 265 ASN A N 1
ATOM 2084 C CA . ASN A 1 265 ? -4.010 6.758 29.340 1.00 76.75 265 ASN A CA 1
ATOM 2085 C C . ASN A 1 265 ? -3.497 7.488 30.595 1.00 76.75 265 ASN A C 1
ATOM 2087 O O . ASN A 1 265 ? -3.845 7.090 31.706 1.00 76.75 265 ASN A O 1
ATOM 2091 N N . SER A 1 266 ? -2.758 8.598 30.448 1.00 67.38 266 SER A N 1
ATOM 2092 C CA . SER A 1 266 ? -2.421 9.510 31.551 1.00 67.38 266 SER A CA 1
ATOM 2093 C C . SER A 1 266 ? -3.684 10.238 32.054 1.00 67.38 266 SER A C 1
ATOM 2095 O O . SER A 1 266 ? -3.975 11.383 31.723 1.00 67.38 266 SER A O 1
ATOM 2097 N N . GLY A 1 267 ? -4.491 9.519 32.843 1.00 63.50 267 GLY A N 1
ATOM 2098 C CA . GLY A 1 267 ? -5.726 10.004 33.466 1.00 63.50 267 GLY A CA 1
ATOM 2099 C C . GLY A 1 267 ? -7.036 9.596 32.778 1.00 63.50 267 GLY A C 1
ATOM 2100 O O . GLY A 1 267 ? -8.083 10.101 33.173 1.00 63.50 267 GLY A O 1
ATOM 2101 N N . LYS A 1 268 ? -7.013 8.705 31.769 1.00 67.12 268 LYS A N 1
ATOM 2102 C CA . LYS A 1 268 ? -8.193 8.301 30.962 1.00 67.12 268 LYS A CA 1
ATOM 2103 C C . LYS A 1 268 ? -8.989 9.496 30.420 1.00 67.12 268 LYS A C 1
ATOM 2105 O O . LYS A 1 268 ? -10.216 9.453 30.317 1.00 67.12 268 LYS A O 1
ATOM 2110 N N . LYS A 1 269 ? -8.295 10.583 30.088 1.00 83.25 269 LYS A N 1
ATOM 2111 C CA . LYS A 1 269 ? -8.936 11.793 29.579 1.00 83.25 269 LYS A CA 1
ATOM 2112 C C . LYS A 1 269 ? -9.459 11.521 28.172 1.00 83.25 269 LYS A C 1
ATOM 2114 O O . LYS A 1 269 ? -8.705 11.069 27.307 1.00 83.25 269 LYS A O 1
ATOM 2119 N N . LEU A 1 270 ? -10.739 11.818 27.951 1.00 86.06 270 LEU A N 1
ATOM 2120 C CA . LEU A 1 270 ? -11.338 11.773 26.623 1.00 86.06 270 LEU A CA 1
ATOM 2121 C C . LEU A 1 270 ? -10.631 12.785 25.724 1.00 86.06 270 LEU A C 1
ATOM 2123 O O . LEU A 1 270 ? -10.660 13.985 25.999 1.00 86.06 270 LEU A O 1
ATOM 2127 N N . TYR A 1 271 ? -9.971 12.282 24.685 1.00 87.62 271 TYR A N 1
ATOM 2128 C CA . TYR A 1 271 ? -9.297 13.110 23.696 1.00 87.62 271 TYR A CA 1
ATOM 2129 C C . TYR A 1 271 ? -10.177 13.280 22.462 1.00 87.62 271 TYR A C 1
ATOM 2131 O O . TYR A 1 271 ? -10.411 14.405 22.028 1.00 87.62 271 TYR A O 1
ATOM 2139 N N . ILE A 1 272 ? -10.714 12.173 21.937 1.00 88.62 272 ILE A N 1
ATOM 2140 C CA . ILE A 1 272 ? -11.593 12.172 20.762 1.00 88.62 272 ILE A CA 1
ATOM 2141 C C . ILE A 1 272 ? -12.813 11.300 21.014 1.00 88.62 272 ILE A C 1
ATOM 2143 O O . ILE A 1 272 ? -12.711 10.216 21.588 1.00 88.62 272 ILE A O 1
ATOM 2147 N N . PHE A 1 273 ? -13.956 11.790 20.544 1.00 90.88 273 PHE A N 1
ATOM 2148 C CA . PHE A 1 273 ? -15.228 11.086 20.506 1.00 90.88 273 PHE A CA 1
ATOM 2149 C C . PHE A 1 273 ? -15.995 11.549 19.270 1.00 90.88 273 PHE A C 1
ATOM 2151 O O . PHE A 1 273 ? -16.606 12.617 19.277 1.00 90.88 273 PHE A O 1
ATOM 2158 N N . GLU A 1 274 ? -15.936 10.772 18.195 1.00 90.62 274 GLU A N 1
ATOM 2159 C CA . GLU A 1 274 ? -16.480 11.174 16.898 1.00 90.62 274 GLU A CA 1
ATOM 2160 C C . GLU A 1 274 ? -17.261 10.026 16.257 1.00 90.62 274 GLU A C 1
ATOM 2162 O O . GLU A 1 274 ? -16.962 8.847 16.456 1.00 90.62 274 GLU A O 1
ATOM 2167 N N . LYS A 1 275 ? -18.299 10.377 15.494 1.00 91.62 275 LYS A N 1
ATOM 2168 C CA . LYS A 1 275 ? -19.002 9.430 14.623 1.00 91.62 275 LYS A CA 1
ATOM 2169 C C . LYS A 1 275 ? -18.216 9.253 13.328 1.00 91.62 275 LYS A C 1
ATOM 2171 O O . LYS A 1 275 ? -17.476 10.152 12.936 1.00 91.62 275 LYS A O 1
ATOM 2176 N N . TYR A 1 276 ? -18.407 8.123 12.656 1.00 90.94 276 TYR A N 1
ATOM 2177 C CA . TYR A 1 276 ? -17.876 7.959 11.304 1.00 90.94 276 TYR A CA 1
ATOM 2178 C C . TYR A 1 276 ? -18.559 8.929 10.331 1.00 90.94 276 TYR A C 1
ATOM 2180 O O . TYR A 1 276 ? -19.748 9.225 10.464 1.00 90.94 276 TYR A O 1
ATOM 2188 N N . SER A 1 277 ? -17.797 9.418 9.358 1.00 88.94 277 SER A N 1
ATOM 2189 C CA . SER A 1 277 ? -18.257 10.297 8.280 1.00 88.94 277 SER A CA 1
ATOM 2190 C C . SER A 1 277 ? -17.571 9.904 6.977 1.00 88.94 277 SER A C 1
ATOM 2192 O O . SER A 1 277 ? -16.477 9.348 7.021 1.00 88.94 277 SER A O 1
ATOM 2194 N N . SER A 1 278 ? -18.163 10.258 5.834 1.00 86.62 278 SER A N 1
ATOM 2195 C CA . SER A 1 278 ? -17.543 10.103 4.505 1.00 86.62 278 SER A CA 1
ATOM 2196 C C . SER A 1 278 ? -16.166 10.760 4.405 1.00 86.62 278 SER A C 1
ATOM 2198 O O . SER A 1 278 ? -15.303 10.284 3.682 1.00 86.62 278 SER A O 1
ATOM 2200 N N . ASP A 1 279 ? -15.959 11.836 5.162 1.00 86.06 279 ASP A N 1
ATOM 2201 C CA . ASP A 1 279 ? -14.739 12.641 5.106 1.00 86.06 279 ASP A CA 1
ATOM 2202 C C . ASP A 1 279 ? -13.637 12.124 6.052 1.00 86.06 279 ASP A C 1
ATOM 2204 O O . ASP A 1 279 ? -12.579 12.740 6.176 1.00 86.06 279 ASP A O 1
ATOM 2208 N N . LEU A 1 280 ? -13.898 11.035 6.789 1.00 88.69 280 LEU A N 1
ATOM 2209 C CA . LEU A 1 280 ? -12.898 10.397 7.640 1.00 88.69 280 LEU A CA 1
ATOM 2210 C C . LEU A 1 280 ? -12.019 9.498 6.774 1.00 88.69 280 LEU A C 1
ATOM 2212 O O . LEU A 1 280 ? -12.507 8.529 6.200 1.00 88.69 280 LEU A O 1
ATOM 2216 N N . LEU A 1 281 ? -10.719 9.777 6.738 1.00 85.75 281 LEU A N 1
ATOM 2217 C CA . LEU A 1 281 ? -9.756 8.970 5.995 1.00 85.75 281 LEU A CA 1
ATOM 2218 C C . LEU A 1 281 ? -8.836 8.232 6.964 1.00 85.75 281 LEU A C 1
ATOM 2220 O O . LEU A 1 281 ? -8.308 8.815 7.915 1.00 85.75 281 LEU A O 1
ATOM 2224 N N . ILE A 1 282 ? -8.632 6.944 6.700 1.00 86.75 282 ILE A N 1
ATOM 2225 C CA . ILE A 1 282 ? -7.669 6.098 7.402 1.00 86.75 282 ILE A CA 1
ATOM 2226 C C . ILE A 1 282 ? -6.652 5.648 6.364 1.00 86.75 282 ILE A C 1
ATOM 2228 O O . ILE A 1 282 ? -7.017 4.996 5.394 1.00 86.75 282 ILE A O 1
ATOM 2232 N N . LYS A 1 283 ? -5.382 5.993 6.570 1.00 78.19 283 LYS A N 1
ATOM 2233 C CA . LYS A 1 283 ? -4.270 5.478 5.766 1.00 78.19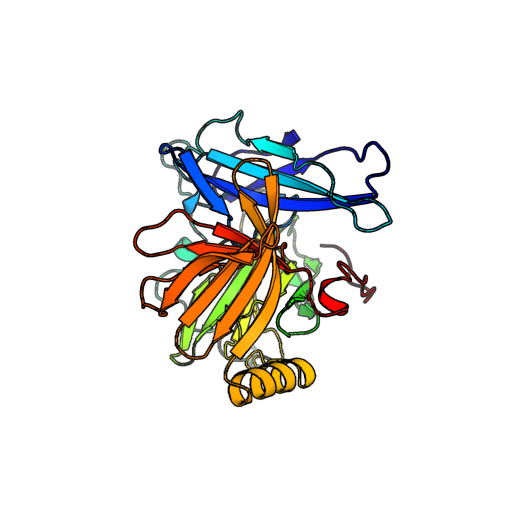 283 LYS A CA 1
ATOM 2234 C C . LYS A 1 283 ? -3.367 4.630 6.653 1.00 78.19 283 LYS A C 1
ATOM 2236 O O . LYS A 1 283 ? -3.046 5.044 7.765 1.00 78.19 283 LYS A O 1
ATOM 2241 N N . ILE A 1 284 ? -2.931 3.470 6.174 1.00 73.81 284 ILE A N 1
ATOM 2242 C CA . ILE A 1 284 ? -1.861 2.687 6.805 1.00 73.81 284 ILE A CA 1
ATOM 2243 C C . ILE A 1 284 ? -0.562 3.097 6.104 1.00 73.81 284 ILE A C 1
ATOM 2245 O O . ILE A 1 284 ? -0.408 2.777 4.925 1.00 73.81 284 ILE A O 1
ATOM 2249 N N . PRO A 1 285 ? 0.363 3.827 6.758 1.00 63.44 285 PRO A N 1
ATOM 2250 C CA . PRO A 1 285 ? 1.648 4.133 6.148 1.00 63.44 285 PRO A CA 1
ATOM 2251 C C . PRO A 1 285 ? 2.367 2.826 5.828 1.00 63.44 285 PRO A C 1
ATOM 2253 O O . PRO A 1 285 ? 2.457 1.928 6.670 1.00 63.44 285 PRO A O 1
ATOM 2256 N N . GLN A 1 286 ? 2.847 2.696 4.600 1.00 48.31 286 GLN A N 1
ATOM 2257 C CA . GLN A 1 286 ? 3.375 1.423 4.147 1.00 48.31 286 GLN A CA 1
ATOM 2258 C C . GLN A 1 286 ? 4.646 1.044 4.940 1.00 48.31 286 GLN A C 1
ATOM 2260 O O . GLN A 1 286 ? 5.375 1.896 5.438 1.00 48.31 286 GLN A O 1
ATOM 2265 N N . GLY A 1 287 ? 4.871 -0.252 5.185 1.00 52.38 287 GLY A N 1
ATOM 2266 C CA . GLY A 1 287 ? 5.983 -0.732 6.028 1.00 52.38 287 GLY A CA 1
ATOM 2267 C C . GLY A 1 287 ? 5.799 -0.489 7.535 1.00 52.38 287 GLY A C 1
ATOM 2268 O O . GLY A 1 287 ? 6.499 -1.091 8.346 1.00 52.38 287 GLY A O 1
ATOM 2269 N N . LEU A 1 288 ? 4.815 0.322 7.929 1.00 59.97 288 LEU A N 1
ATOM 2270 C CA . LEU A 1 288 ? 4.408 0.550 9.310 1.00 59.97 288 LEU A CA 1
ATOM 2271 C C . LEU A 1 288 ? 3.085 -0.170 9.567 1.00 59.97 288 LEU A C 1
ATOM 2273 O O . LEU A 1 288 ? 2.063 0.451 9.835 1.00 59.97 288 LEU A O 1
ATOM 2277 N N . THR A 1 289 ? 3.118 -1.502 9.512 1.00 67.12 289 THR A N 1
ATOM 2278 C CA . THR A 1 289 ? 1.943 -2.385 9.679 1.00 67.12 289 THR A CA 1
ATOM 2279 C C . THR A 1 289 ? 1.215 -2.211 11.014 1.00 67.12 289 THR A C 1
ATOM 2281 O O . THR A 1 289 ? 0.090 -2.674 11.176 1.00 67.12 289 THR A O 1
ATOM 2284 N N . THR A 1 290 ? 1.846 -1.534 11.973 1.00 78.62 290 THR A N 1
ATOM 2285 C CA . THR A 1 290 ? 1.273 -1.199 13.275 1.00 78.62 290 THR A CA 1
ATOM 2286 C C . THR A 1 290 ? 0.719 0.219 13.346 1.00 78.62 290 THR A C 1
ATOM 2288 O O . THR A 1 290 ? 0.072 0.550 14.332 1.00 78.62 290 THR A O 1
ATOM 2291 N N . LYS A 1 291 ? 0.945 1.076 12.344 1.00 81.69 291 LYS A N 1
ATOM 2292 C CA . LYS A 1 291 ? 0.571 2.492 12.390 1.00 81.69 291 LYS A CA 1
ATOM 2293 C C . LYS A 1 291 ? -0.565 2.813 11.438 1.00 81.69 291 LYS A C 1
ATOM 2295 O O . LYS A 1 291 ? -0.650 2.276 10.341 1.00 81.69 291 LYS A O 1
ATOM 2300 N N . ILE A 1 292 ? -1.393 3.767 11.840 1.00 86.19 292 ILE A N 1
ATOM 2301 C CA . ILE A 1 292 ? -2.367 4.411 10.963 1.00 86.19 292 ILE A CA 1
ATOM 2302 C C . ILE A 1 292 ? -2.242 5.926 11.073 1.00 86.19 292 ILE A C 1
ATOM 2304 O O . ILE A 1 292 ? -1.867 6.464 12.118 1.00 86.19 292 ILE A O 1
ATOM 2308 N N . VAL A 1 293 ? -2.611 6.613 10.001 1.00 86.31 293 VAL A N 1
ATOM 2309 C CA . VAL A 1 293 ? -2.858 8.050 9.979 1.00 86.31 293 VAL A CA 1
ATOM 2310 C C . VAL A 1 293 ? -4.354 8.260 9.809 1.00 86.31 293 VAL A C 1
ATOM 2312 O O . VAL A 1 293 ? -4.942 7.848 8.810 1.00 86.31 293 VAL A O 1
ATOM 2315 N N . LEU A 1 294 ? -4.962 8.892 10.807 1.00 89.62 294 LEU A N 1
ATOM 2316 C CA . LEU A 1 294 ? -6.370 9.258 10.813 1.00 89.62 294 LEU A CA 1
ATOM 2317 C C . LEU A 1 294 ? -6.511 10.733 10.430 1.00 89.62 294 LEU A C 1
ATOM 2319 O O . LEU A 1 294 ? -6.149 11.610 11.219 1.00 89.62 294 LEU A O 1
ATOM 2323 N N . THR A 1 295 ? -7.051 11.015 9.248 1.00 86.94 295 THR A N 1
ATOM 2324 C CA . THR A 1 295 ? -7.333 12.378 8.778 1.00 86.94 295 THR A CA 1
ATOM 2325 C C . THR A 1 295 ? -8.817 12.668 8.943 1.00 86.94 295 THR A C 1
ATOM 2327 O O . THR A 1 295 ? -9.670 11.953 8.423 1.00 86.94 295 THR A O 1
ATOM 2330 N N . ARG A 1 296 ? -9.127 13.710 9.718 1.00 86.94 296 ARG A N 1
ATOM 2331 C CA . ARG A 1 296 ? -10.497 14.058 10.113 1.00 86.94 296 ARG A CA 1
ATOM 2332 C C . ARG A 1 296 ? -10.984 15.281 9.329 1.00 86.94 296 ARG A C 1
ATOM 2334 O O . ARG A 1 296 ? -10.176 16.182 9.110 1.00 86.94 296 ARG A O 1
ATOM 2341 N N . PRO A 1 297 ? -12.291 15.402 9.027 1.00 71.44 297 PRO A N 1
ATOM 2342 C CA . PRO A 1 297 ? -12.852 16.470 8.184 1.00 71.44 297 PRO A CA 1
ATOM 2343 C C . PRO A 1 297 ? -12.502 17.914 8.580 1.00 71.44 297 PRO A C 1
ATOM 2345 O O . PRO A 1 297 ? -12.588 18.819 7.756 1.00 71.44 297 PRO A O 1
ATOM 2348 N N . ARG A 1 298 ? -12.161 18.171 9.852 1.00 69.00 298 ARG A N 1
ATOM 2349 C CA . ARG A 1 298 ? -11.822 19.512 10.375 1.00 69.00 298 ARG A CA 1
ATOM 2350 C C . ARG A 1 298 ? -10.697 19.497 11.411 1.00 69.00 298 ARG A C 1
ATOM 2352 O O . ARG A 1 298 ? -10.602 20.402 12.236 1.00 69.00 298 ARG A O 1
ATOM 2359 N N . GLY A 1 299 ? -9.890 18.440 11.431 1.00 68.81 299 GLY A N 1
ATOM 2360 C CA . GLY A 1 299 ? -8.859 18.244 12.446 1.00 68.81 299 GLY A CA 1
ATOM 2361 C C . GLY A 1 299 ? -7.513 17.894 11.834 1.00 68.81 299 GLY A C 1
ATOM 2362 O O . GLY A 1 299 ? -7.443 17.378 10.725 1.00 68.81 299 GLY A O 1
ATOM 2363 N N . SER A 1 300 ? -6.439 18.131 12.587 1.00 73.06 300 SER A N 1
ATOM 2364 C CA . SER A 1 300 ? -5.111 17.634 12.227 1.00 73.06 300 SER A CA 1
ATOM 2365 C C . SER A 1 300 ? -5.128 16.112 12.088 1.00 73.06 300 SER A C 1
ATOM 2367 O O . SER A 1 300 ? -5.801 15.427 12.874 1.00 73.06 300 SER A O 1
ATOM 2369 N N . SER A 1 301 ? -4.363 15.609 11.117 1.00 84.44 301 SER A N 1
ATOM 2370 C CA . SER A 1 301 ? -4.067 14.186 10.973 1.00 84.44 301 SER A CA 1
ATOM 2371 C C . SER A 1 301 ? -3.404 13.648 12.240 1.00 84.44 301 SER A C 1
ATOM 2373 O O . SER A 1 301 ? -2.545 14.305 12.831 1.00 84.44 301 SER A O 1
ATOM 2375 N N . LEU A 1 302 ? -3.807 12.454 12.661 1.00 86.94 302 LEU A N 1
ATOM 2376 C CA . LEU A 1 302 ? -3.323 11.811 13.879 1.00 86.94 302 LEU A CA 1
ATOM 2377 C C . LEU A 1 302 ? -2.589 10.530 13.517 1.00 86.94 302 LEU A C 1
ATOM 2379 O O . LEU A 1 302 ? -3.184 9.636 12.921 1.00 86.94 302 LEU A O 1
ATOM 2383 N N . ALA A 1 303 ? -1.321 10.431 13.904 1.00 87.94 303 ALA A N 1
ATOM 2384 C CA . ALA A 1 303 ? -0.551 9.205 13.757 1.00 87.94 303 ALA A CA 1
ATOM 2385 C C . ALA A 1 303 ? -0.701 8.345 15.018 1.00 87.94 303 ALA A C 1
ATOM 2387 O O . ALA A 1 303 ? -0.318 8.760 16.115 1.00 87.94 303 ALA A O 1
ATOM 2388 N N . VAL A 1 304 ? -1.267 7.153 14.848 1.00 89.12 304 VAL A N 1
ATOM 2389 C CA . VAL A 1 304 ? -1.532 6.182 15.913 1.00 89.12 304 VAL A CA 1
ATOM 2390 C C . VAL A 1 3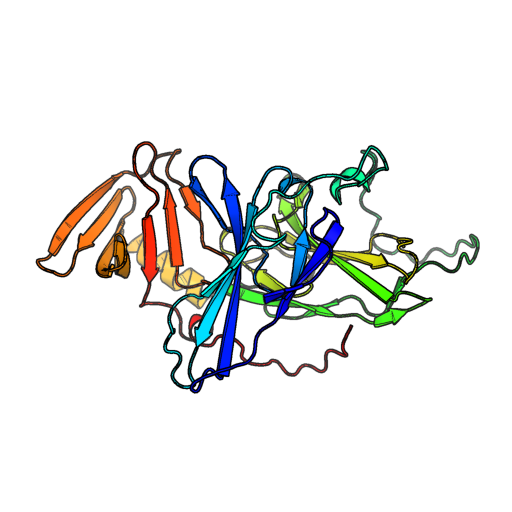04 ? -0.712 4.924 15.652 1.00 89.12 304 VAL A C 1
ATOM 2392 O O . VAL A 1 304 ? -0.721 4.427 14.534 1.00 89.12 304 VAL A O 1
ATOM 2395 N N . ASP A 1 305 ? -0.030 4.406 16.671 1.00 88.12 305 ASP A N 1
ATOM 2396 C CA . ASP A 1 305 ? 0.798 3.194 16.620 1.00 88.12 305 ASP A CA 1
ATOM 2397 C C . ASP A 1 305 ? 0.248 2.120 17.566 1.00 88.12 305 ASP A C 1
ATOM 2399 O O . ASP A 1 305 ? 0.232 2.316 18.778 1.00 88.12 305 ASP A O 1
ATOM 2403 N N . PHE A 1 306 ? -0.243 1.009 17.027 1.00 87.94 306 PHE A N 1
ATOM 2404 C CA . PHE A 1 306 ? -0.908 -0.066 17.757 1.00 87.94 306 PHE A CA 1
ATOM 2405 C C . PHE A 1 306 ? 0.080 -1.101 18.304 1.00 87.94 306 PHE A C 1
ATOM 2407 O O . PHE A 1 306 ? 0.956 -1.600 17.603 1.00 87.94 306 PHE A O 1
ATOM 2414 N N . HIS A 1 307 ? -0.129 -1.508 19.556 1.00 81.56 307 HIS A N 1
ATOM 2415 C CA . HIS A 1 307 ? 0.713 -2.507 20.235 1.00 81.56 307 HIS A CA 1
ATOM 2416 C C . HIS A 1 307 ? 0.137 -3.929 20.135 1.00 81.56 307 HIS A C 1
ATOM 2418 O O . HIS A 1 307 ? 0.872 -4.930 20.139 1.00 81.56 307 HIS A O 1
ATOM 2424 N N . ASP A 1 308 ? -1.189 -4.013 20.001 1.00 69.81 308 ASP A N 1
ATOM 2425 C CA . ASP A 1 308 ? -1.968 -5.243 19.825 1.00 69.81 308 ASP A CA 1
ATOM 2426 C C . ASP A 1 308 ? -1.998 -5.676 18.355 1.00 69.81 308 ASP A C 1
ATOM 2428 O O . ASP A 1 308 ? -3.044 -5.719 17.713 1.00 69.81 308 ASP A O 1
ATOM 2432 N N . VAL A 1 309 ? -0.826 -5.987 17.801 1.00 67.50 309 VAL A N 1
ATOM 2433 C CA . VAL A 1 309 ? -0.716 -6.547 16.449 1.00 67.50 309 VAL A CA 1
ATOM 2434 C C . VAL A 1 309 ? -0.456 -8.050 16.482 1.00 67.50 309 VAL A C 1
ATOM 2436 O O . VAL A 1 309 ? 0.230 -8.567 17.373 1.00 67.50 309 VAL A O 1
ATOM 2439 N N . ARG A 1 310 ? -1.015 -8.757 15.495 1.00 67.12 310 ARG A N 1
ATOM 2440 C CA . ARG A 1 310 ? -0.851 -10.203 15.313 1.00 67.12 310 ARG A CA 1
ATOM 2441 C C . ARG A 1 310 ? 0.623 -10.592 15.284 1.00 67.12 310 ARG A C 1
ATOM 2443 O O . ARG A 1 310 ? 1.476 -9.863 14.781 1.00 67.12 310 ARG A O 1
ATOM 2450 N N . HIS A 1 311 ? 0.927 -11.772 15.813 1.00 57.72 311 HIS A N 1
ATOM 2451 C CA . HIS A 1 311 ? 2.295 -12.244 16.033 1.00 57.72 311 HIS A CA 1
ATOM 2452 C C . HIS A 1 311 ? 3.154 -12.284 14.755 1.00 57.72 311 HIS A C 1
ATOM 2454 O O . HIS A 1 311 ? 4.357 -12.041 14.825 1.00 57.72 311 HIS A O 1
ATOM 2460 N N . TRP A 1 312 ? 2.560 -12.543 13.588 1.00 57.75 312 TRP A N 1
ATOM 2461 C CA . TRP A 1 312 ? 3.271 -12.523 12.308 1.00 57.75 312 TRP A CA 1
ATOM 2462 C C . TRP A 1 312 ? 3.493 -11.102 11.763 1.00 57.75 312 TRP A C 1
ATOM 2464 O O . TRP A 1 312 ? 4.478 -10.893 11.070 1.00 57.75 312 TRP A O 1
ATOM 2474 N N . MET A 1 313 ? 2.686 -10.105 12.156 1.00 53.00 313 MET A N 1
ATOM 2475 C CA . MET A 1 313 ? 2.975 -8.686 11.877 1.00 53.00 313 MET A CA 1
ATOM 2476 C C . MET A 1 313 ? 4.146 -8.162 12.722 1.00 53.00 313 MET A C 1
ATOM 2478 O O . MET A 1 313 ? 4.861 -7.263 12.292 1.00 53.00 313 MET A O 1
ATOM 2482 N N . LYS A 1 314 ? 4.380 -8.746 13.910 1.00 46.16 314 LYS A N 1
ATOM 2483 C CA . LYS A 1 314 ? 5.563 -8.463 14.753 1.00 46.16 314 LYS A CA 1
ATOM 2484 C C . LYS A 1 314 ? 6.837 -9.116 14.217 1.00 46.16 314 LYS A C 1
ATOM 2486 O O . LYS A 1 314 ? 7.934 -8.630 14.478 1.00 46.16 314 LYS A O 1
ATOM 2491 N N . LYS A 1 315 ? 6.700 -10.218 13.476 1.00 43.19 315 LYS A N 1
ATOM 2492 C CA . LYS A 1 315 ? 7.798 -10.866 12.755 1.00 43.19 315 LYS A CA 1
ATOM 2493 C C . LYS A 1 315 ? 7.980 -10.186 11.400 1.00 43.19 315 LYS A C 1
ATOM 2495 O O . LYS A 1 315 ? 7.687 -10.767 10.361 1.00 43.19 315 LYS A O 1
ATOM 2500 N N . GLY A 1 316 ? 8.489 -8.956 11.414 1.00 40.22 316 GLY A N 1
ATOM 2501 C CA . GLY A 1 316 ? 9.122 -8.405 10.219 1.00 40.22 316 GLY A CA 1
ATOM 2502 C C . GLY A 1 316 ? 10.154 -9.411 9.697 1.00 40.22 316 GLY A C 1
ATOM 2503 O O . GLY A 1 316 ? 10.940 -9.944 10.479 1.00 40.22 316 GLY A O 1
ATOM 2504 N N . ARG A 1 317 ? 10.084 -9.724 8.398 1.00 42.62 317 ARG A N 1
ATOM 2505 C CA . ARG A 1 317 ? 11.030 -10.589 7.672 1.00 42.62 317 ARG A CA 1
ATOM 2506 C C . ARG A 1 317 ? 11.343 -11.923 8.363 1.00 42.62 317 ARG A C 1
ATOM 2508 O O . ARG A 1 317 ? 12.463 -12.172 8.806 1.00 42.62 317 ARG A O 1
ATOM 2515 N N . GLN A 1 318 ? 10.413 -12.878 8.318 1.00 31.36 318 GLN A N 1
ATOM 2516 C CA . GLN A 1 318 ? 10.889 -14.248 8.118 1.00 31.36 318 GLN A CA 1
ATOM 2517 C C . GLN A 1 318 ? 11.353 -14.349 6.668 1.00 31.36 318 GLN A C 1
ATOM 2519 O O . GLN A 1 318 ? 10.546 -14.270 5.747 1.00 31.36 318 GLN A O 1
ATOM 2524 N N . LYS A 1 319 ? 12.673 -14.475 6.480 1.00 36.16 319 LYS A N 1
ATOM 2525 C CA . LYS A 1 319 ? 13.255 -14.930 5.220 1.00 36.16 319 LYS A CA 1
ATOM 2526 C C . LYS A 1 319 ? 12.590 -16.257 4.866 1.00 36.16 319 LYS A C 1
ATOM 2528 O O . LYS A 1 319 ? 12.978 -17.303 5.381 1.00 36.16 319 LYS A O 1
ATOM 2533 N N . HIS A 1 320 ? 11.599 -16.221 3.987 1.00 33.38 320 HIS A N 1
ATOM 2534 C CA . HIS A 1 320 ? 11.356 -17.366 3.138 1.00 33.38 320 HIS A CA 1
ATOM 2535 C C . HIS A 1 320 ? 12.533 -17.401 2.165 1.00 33.38 320 HIS A C 1
ATOM 2537 O O . HIS A 1 320 ? 12.511 -16.769 1.116 1.00 33.38 320 HIS A O 1
ATOM 2543 N N . GLU A 1 321 ? 13.593 -18.119 2.547 1.00 32.34 321 GLU A N 1
ATOM 2544 C CA . GLU A 1 321 ? 14.545 -18.697 1.597 1.00 32.34 321 GLU A CA 1
ATOM 2545 C C . GLU A 1 321 ? 13.789 -19.760 0.793 1.00 32.34 321 GLU A C 1
ATOM 2547 O O . GLU A 1 321 ? 13.941 -20.961 0.975 1.00 32.34 321 GLU A O 1
ATOM 2552 N N . THR A 1 322 ? 12.893 -19.300 -0.075 1.00 35.59 322 THR A N 1
ATOM 2553 C CA . THR A 1 322 ? 12.678 -19.990 -1.338 1.00 35.59 322 THR A CA 1
ATOM 2554 C C . THR A 1 322 ? 13.711 -19.382 -2.261 1.00 35.59 322 THR A C 1
ATOM 2556 O O . THR A 1 322 ? 13.856 -18.162 -2.285 1.00 35.59 322 THR A O 1
ATOM 2559 N N . THR A 1 323 ? 14.486 -20.225 -2.925 1.00 36.72 323 THR A N 1
ATOM 2560 C CA . THR A 1 323 ? 15.612 -19.895 -3.798 1.00 36.72 323 THR A CA 1
ATOM 2561 C C . THR A 1 323 ? 15.174 -18.955 -4.934 1.00 36.72 323 THR A C 1
ATOM 2563 O O . THR A 1 323 ? 14.985 -19.380 -6.065 1.00 36.72 323 THR A O 1
ATOM 2566 N N . CYS A 1 324 ? 14.951 -17.675 -4.639 1.00 37.16 324 CYS A N 1
ATOM 2567 C CA . CYS A 1 324 ? 14.723 -16.633 -5.628 1.00 37.16 324 CYS A CA 1
ATOM 2568 C C . CYS A 1 324 ? 16.120 -16.176 -6.042 1.00 37.16 324 CYS A C 1
ATOM 2570 O O . CYS A 1 324 ? 16.870 -15.605 -5.245 1.00 37.16 324 CYS A O 1
ATOM 2572 N N . ALA A 1 325 ? 16.517 -16.536 -7.259 1.00 38.72 325 ALA A N 1
ATOM 2573 C CA . ALA A 1 325 ? 17.725 -15.990 -7.841 1.00 38.72 325 ALA A CA 1
ATOM 2574 C C . ALA A 1 325 ? 17.535 -14.483 -8.035 1.00 38.72 325 ALA A C 1
ATOM 2576 O O . ALA A 1 325 ? 16.457 -14.013 -8.401 1.00 38.72 325 ALA A O 1
ATOM 2577 N N . SER A 1 326 ? 18.580 -13.734 -7.717 1.00 35.03 326 SER A N 1
ATOM 2578 C CA . SER A 1 326 ? 18.593 -12.282 -7.784 1.00 35.03 326 SER A CA 1
ATOM 2579 C C . SER A 1 326 ? 18.329 -11.801 -9.215 1.00 35.03 326 SER A C 1
ATOM 2581 O O . SER A 1 326 ? 19.057 -12.194 -10.127 1.00 35.03 326 SER A O 1
ATOM 2583 N N . MET A 1 327 ? 17.332 -10.924 -9.374 1.00 45.09 327 MET A N 1
ATOM 2584 C CA . MET A 1 327 ? 17.371 -9.851 -10.380 1.00 45.09 327 MET A CA 1
ATOM 2585 C C . MET A 1 327 ? 18.403 -8.811 -9.970 1.00 45.09 327 MET A C 1
ATOM 2587 O O . MET A 1 327 ? 18.443 -8.516 -8.746 1.00 45.09 327 MET A O 1
#

InterPro domains:
  IPR056284 AIR9-like, A9 domain [PF23197] (24-79)
  IPR056284 AIR9-like, A9 domain [PF23197] (130-209)

Foldseek 3Di:
DWDWDLAAQIKIAQDDDDPDQFPDKWKWKKWAAPVRDIDTFFQGTHSIFHHHPVQANTKMKMWIWTAHPVRDTDDIDIDTPPNRDGHHDDPDDDDAGPVRVDDPPPDPDDDDDPDDDDDDPDLFWDWAPWDWDWDLAAQIKIATFTDTDSQFDDKWKWKKKADPVRDIDTRGRSRDRMDGRHPVQAQIWMKMWIWTAHPVGDTGDIDIDTPPNRGGHHHDPVRVVVVVVCVVVQKDWFWKWKDDPPDTFTWIWMDGDFWIWIAGPPVRDTDDTDGDDPQWDWDDNPPLNQWIWTDDPPDDIIIMGTPPDDPVSSPDDPPPPPPRDDD

pLDDT: mean 74.84, std 17.48, range [28.98, 96.06]

Secondary structure (DSSP, 8-state):
-EEE--STT-EEEE-----TTEEEEEEEEEEE-TTS-EEE-TT--SSEEEPPGGGBTSEEEEEEEEEETT--B---EEEESGGG--B---TTS-PPPGGGGS-TT-PPPPP--------------EEEEEEEEE--STTPEEEEEEEEETT--EEEEEEEEE-TTS-EEEPTT--SSEEE--GGGBTSEEEEEEEEE-TT--B-PPEEEESGGGPPB---HHHHHHHHHHHHHSEEEEEEEEEETTEEEEEEEEEETTEEEEEETTTTEEEEEEE--TT-EEE--TT-TTEEEEEETTEEEEEEEES---HHHHSTT----------

Organism: NCBI:txid192012